Protein AF-A0A391P861-F1 (afdb_monomer_lite)

pLDDT: mean 85.52, std 15.5, range [43.5, 98.44]

InterPro domains:
  IPR004513 Cell division protein FtsX [PTHR47755] (157-254)
  IPR040690 FtsX, extracellular domain [PF18075] (159-255)

Secondary structure (DSSP, 8-state):
-HHHHHHHHHHHHHHHHHHHHHHTSS--TTT-EEEE-TTT-EEEEE-TTSEEEEEEEEEETTEEEEEEEEEEEEETTEEEEEEEEE-TTBSS--SSGGGS-GGGPEEEEEEEEEEESSSSEEEEEETT-TTS---EEEEEEES--------SPPPPPEEEEEEEE-TT--HHHHHHHHHHHHTSTTEEEEEEE-HHHHHHHHHHHH--S--TTGGGGSSS-TTTT--EEEEEEEGGGHHHHHHHHHTSTTEEEEE-

Radius of gyration: 26.07 Å; chains: 1; bounding box: 95×42×63 Å

Structure (mmCIF, N/C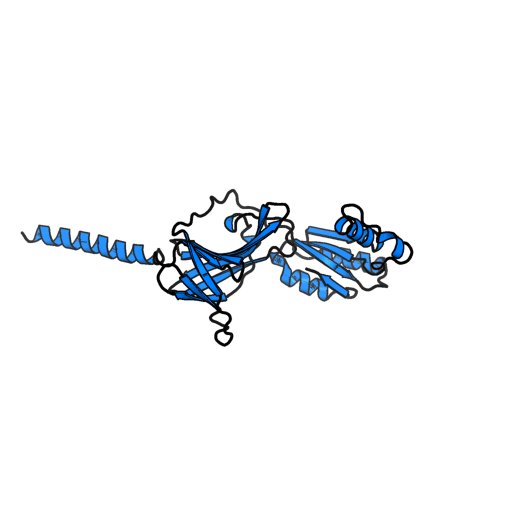A/C/O backbone):
data_AF-A0A391P861-F1
#
_entry.id   AF-A0A391P861-F1
#
loop_
_atom_site.group_PDB
_atom_site.id
_atom_site.type_symbol
_atom_site.label_atom_id
_atom_site.label_alt_id
_atom_site.label_comp_id
_atom_site.label_asym_id
_atom_site.label_entity_id
_atom_site.label_seq_id
_atom_site.pdbx_PDB_ins_code
_atom_site.Cartn_x
_atom_site.Cartn_y
_atom_site.Cartn_z
_atom_site.occupancy
_atom_site.B_iso_or_equiv
_atom_site.auth_seq_id
_atom_site.auth_comp_id
_atom_site.auth_asym_id
_atom_site.auth_atom_id
_atom_site.pdbx_PDB_model_num
ATOM 1 N N . MET A 1 1 ? -62.067 -4.470 32.481 1.00 53.97 1 MET A N 1
ATOM 2 C CA . MET A 1 1 ? -60.627 -4.583 32.833 1.00 53.97 1 MET A CA 1
ATOM 3 C C . MET A 1 1 ? -59.752 -5.300 31.790 1.00 53.97 1 MET A C 1
ATOM 5 O O . MET A 1 1 ? -58.598 -4.920 31.667 1.00 53.97 1 MET A O 1
ATOM 9 N N . LYS A 1 2 ? -60.257 -6.252 30.983 1.00 51.38 2 LYS A N 1
ATOM 10 C CA . LYS A 1 2 ? -59.435 -7.036 30.025 1.00 51.38 2 LYS A CA 1
ATOM 11 C C . LYS A 1 2 ? -58.835 -6.265 28.825 1.00 51.38 2 LYS A C 1
ATOM 13 O O . LYS A 1 2 ? -57.741 -6.597 28.391 1.00 51.38 2 LYS A O 1
ATOM 18 N N . LYS A 1 3 ? -59.485 -5.206 28.314 1.00 44.28 3 LYS A N 1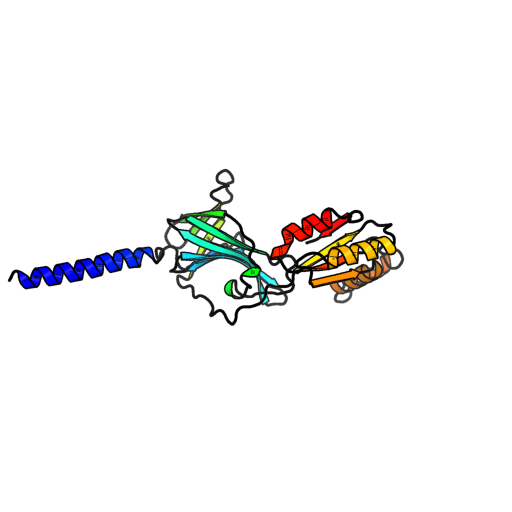
ATOM 19 C CA . LYS A 1 3 ? -58.990 -4.449 27.136 1.00 44.28 3 LYS A CA 1
ATOM 20 C C . LYS A 1 3 ? -57.725 -3.611 27.394 1.00 44.28 3 LYS A C 1
ATOM 22 O O . LYS A 1 3 ? -56.938 -3.428 26.477 1.00 44.28 3 LYS A O 1
ATOM 27 N N . ARG A 1 4 ? -57.495 -3.136 28.628 1.00 45.03 4 ARG A N 1
ATOM 28 C CA . ARG A 1 4 ? -56.296 -2.341 28.973 1.00 45.03 4 ARG A CA 1
ATOM 29 C C . ARG A 1 4 ? -55.008 -3.178 29.000 1.00 45.03 4 ARG A C 1
ATOM 31 O O . ARG A 1 4 ? -53.955 -2.661 28.659 1.00 45.03 4 ARG A O 1
ATOM 38 N N . TRP A 1 5 ? -55.099 -4.465 29.339 1.00 43.50 5 TRP A N 1
ATOM 39 C CA . TRP A 1 5 ? -53.938 -5.362 29.412 1.00 43.50 5 TRP A CA 1
ATOM 40 C C . TRP A 1 5 ? -53.397 -5.757 28.030 1.00 43.50 5 TRP A C 1
ATOM 42 O O . TRP A 1 5 ? -52.188 -5.842 27.849 1.00 43.50 5 TRP A O 1
ATOM 52 N N . ILE A 1 6 ? -54.277 -5.917 27.036 1.00 53.91 6 ILE A N 1
ATOM 53 C CA . ILE A 1 6 ? -53.896 -6.283 25.659 1.00 53.91 6 ILE A CA 1
ATOM 54 C C . ILE A 1 6 ? -53.109 -5.151 24.977 1.00 53.91 6 ILE A C 1
ATOM 56 O O . ILE A 1 6 ? -52.135 -5.413 24.277 1.00 53.91 6 ILE A O 1
ATOM 60 N N . VAL A 1 7 ? -53.477 -3.890 25.231 1.00 52.28 7 VAL A N 1
ATOM 61 C CA . VAL A 1 7 ? -52.770 -2.721 24.676 1.00 52.28 7 VAL A CA 1
ATOM 62 C C . VAL A 1 7 ? -51.370 -2.570 25.288 1.00 52.28 7 VAL A C 1
ATOM 64 O O . VAL A 1 7 ? -50.417 -2.295 24.567 1.00 52.28 7 VAL A O 1
ATOM 67 N N . ILE A 1 8 ? -51.218 -2.815 26.595 1.00 52.62 8 ILE A N 1
ATOM 68 C CA . ILE A 1 8 ? -49.915 -2.737 27.280 1.00 52.62 8 ILE A CA 1
ATOM 69 C C . ILE A 1 8 ? -48.974 -3.865 26.821 1.00 52.62 8 ILE A C 1
ATOM 71 O O . ILE A 1 8 ? -47.800 -3.602 26.563 1.00 52.62 8 ILE A O 1
ATOM 75 N N . LEU A 1 9 ? -49.479 -5.095 26.643 1.00 49.22 9 LEU A N 1
ATOM 76 C CA . LEU A 1 9 ? -48.683 -6.207 26.102 1.00 49.22 9 LEU A CA 1
ATOM 77 C C . LEU A 1 9 ? -48.229 -5.955 24.655 1.00 49.22 9 LEU A C 1
ATOM 79 O O . LEU A 1 9 ? -47.088 -6.256 24.316 1.00 49.22 9 LEU A O 1
ATOM 83 N N . GLY A 1 10 ? -49.099 -5.386 23.814 1.00 45.62 10 GLY A N 1
ATOM 84 C CA . GLY A 1 10 ? -48.763 -5.048 22.428 1.00 45.62 10 GLY A CA 1
ATOM 85 C C . GLY A 1 10 ? -47.664 -3.987 22.323 1.00 45.62 10 GLY A C 1
ATOM 86 O O . GLY A 1 10 ? -46.735 -4.147 21.538 1.00 45.62 10 GLY A O 1
ATOM 87 N N . ILE A 1 11 ? -47.711 -2.946 23.162 1.00 55.88 11 ILE A N 1
ATOM 88 C CA . ILE A 1 11 ? -46.667 -1.909 23.210 1.00 55.88 11 ILE A CA 1
ATOM 89 C C . ILE A 1 11 ? -45.347 -2.491 23.732 1.00 55.88 11 ILE A C 1
ATOM 91 O O . ILE A 1 11 ? -44.305 -2.226 23.141 1.00 55.88 11 ILE A O 1
ATOM 95 N N . MET A 1 12 ? -45.367 -3.336 24.771 1.00 48.62 12 MET A N 1
ATOM 96 C CA . MET A 1 12 ? -44.151 -4.022 25.229 1.00 48.62 12 MET A CA 1
ATOM 97 C C . MET A 1 12 ? -43.548 -4.924 24.151 1.00 48.62 12 MET A C 1
ATOM 99 O O . MET A 1 12 ? -42.340 -4.898 23.974 1.00 48.62 12 MET A O 1
ATOM 103 N N . LEU A 1 13 ? -44.347 -5.691 23.405 1.00 52.09 13 LEU A N 1
ATOM 104 C CA . LEU A 1 13 ? -43.837 -6.561 22.337 1.00 52.09 13 LEU A CA 1
ATOM 105 C C . LEU A 1 13 ? -43.261 -5.775 21.153 1.00 52.09 13 LEU A C 1
ATOM 107 O O . LEU A 1 13 ? -42.275 -6.215 20.573 1.00 52.09 13 LEU A O 1
ATOM 111 N N . VAL A 1 14 ? -43.811 -4.604 20.819 1.00 54.75 14 VAL A N 1
ATOM 112 C CA . VAL A 1 14 ? -43.240 -3.713 19.791 1.00 54.75 14 VAL A CA 1
ATOM 113 C C . VAL A 1 14 ? -41.976 -3.018 20.298 1.00 54.75 14 VAL A C 1
ATOM 115 O O . VAL A 1 14 ? -41.019 -2.886 19.544 1.00 54.75 14 VAL A O 1
ATOM 118 N N . VAL A 1 15 ? -41.921 -2.623 21.572 1.00 54.72 15 VAL A N 1
ATOM 119 C CA . VAL A 1 15 ? -40.714 -2.042 22.181 1.00 54.72 15 VAL A CA 1
ATOM 120 C C . VAL A 1 15 ? -39.616 -3.093 22.325 1.00 54.72 15 VAL A C 1
ATOM 122 O O . VAL A 1 15 ? -38.475 -2.801 22.004 1.00 54.72 15 VAL A O 1
ATOM 125 N N . VAL A 1 16 ? -39.939 -4.320 22.735 1.00 55.81 16 VAL A N 1
ATOM 126 C CA . VAL A 1 16 ? -38.982 -5.431 22.872 1.00 55.81 16 VAL A CA 1
ATOM 127 C C . VAL A 1 16 ? -38.575 -5.973 21.504 1.00 55.81 16 VAL A C 1
ATOM 129 O O . VAL A 1 16 ? -37.392 -6.166 21.269 1.00 55.81 16 VAL A O 1
ATOM 132 N N . GLY A 1 17 ? -39.513 -6.169 20.577 1.00 45.47 17 GLY A N 1
ATOM 133 C CA . GLY A 1 17 ? -39.228 -6.571 19.197 1.00 45.47 17 GLY A CA 1
ATOM 134 C C . GLY A 1 17 ? -38.417 -5.511 18.455 1.00 45.47 17 GLY A C 1
ATOM 135 O O . GLY A 1 17 ? -37.401 -5.834 17.850 1.00 45.47 17 GLY A O 1
ATOM 136 N N . GLY A 1 18 ? -38.796 -4.239 18.603 1.00 50.34 18 GLY A N 1
ATOM 137 C CA . GLY A 1 18 ? -38.044 -3.081 18.129 1.00 50.34 18 GLY A CA 1
ATOM 138 C C . GLY A 1 18 ? -36.649 -3.016 18.745 1.00 50.34 18 GLY A C 1
ATOM 139 O O . GLY A 1 18 ? -35.678 -2.895 18.010 1.00 50.34 18 GLY A O 1
ATOM 140 N N . TYR A 1 19 ? -36.522 -3.195 20.062 1.00 52.12 19 TYR A N 1
ATOM 141 C CA . TYR A 1 19 ? -35.244 -3.238 20.780 1.00 52.12 19 TYR A CA 1
ATOM 142 C C . TYR A 1 19 ? -34.360 -4.410 20.338 1.00 52.12 19 TYR A C 1
ATOM 144 O O . TYR A 1 19 ? -33.171 -4.208 20.132 1.00 52.12 19 TYR A O 1
ATOM 152 N N . LEU A 1 20 ? -34.926 -5.599 20.108 1.00 44.34 20 LEU A N 1
ATOM 153 C CA . LEU A 1 20 ? -34.212 -6.783 19.611 1.00 44.34 20 LEU A CA 1
ATOM 154 C C . LEU A 1 20 ? -33.764 -6.629 18.150 1.00 44.34 20 LEU A C 1
ATOM 156 O O . LEU A 1 20 ? -32.685 -7.090 17.778 1.00 44.34 20 LEU A O 1
ATOM 160 N N . THR A 1 21 ? -34.561 -5.966 17.306 1.00 45.09 21 THR A N 1
ATOM 161 C CA . THR A 1 21 ? -34.138 -5.606 15.942 1.00 45.09 21 THR A CA 1
ATOM 162 C C . THR A 1 21 ? -33.107 -4.478 15.943 1.00 45.09 21 THR A C 1
ATOM 164 O O . THR A 1 21 ? -32.161 -4.508 15.163 1.00 45.09 21 THR A O 1
ATOM 167 N N . TYR A 1 22 ? -33.235 -3.521 16.863 1.00 47.41 22 TYR A N 1
ATOM 168 C CA . TYR A 1 22 ? -32.325 -2.389 17.019 1.00 47.41 22 TYR A CA 1
ATOM 169 C C . TYR A 1 22 ? -30.972 -2.828 17.593 1.00 47.41 22 TYR A C 1
ATOM 171 O O . TYR A 1 22 ? -29.933 -2.360 17.142 1.00 47.41 22 TYR A O 1
ATOM 179 N N . SER A 1 23 ? -30.952 -3.792 18.519 1.00 52.06 23 SER A N 1
ATOM 180 C CA . SER A 1 23 ? -29.722 -4.370 19.072 1.00 52.06 23 SER A CA 1
ATOM 181 C C . SER A 1 23 ? -28.952 -5.226 18.067 1.00 52.06 23 SER A C 1
ATOM 183 O O . SER A 1 23 ? -27.760 -5.424 18.249 1.00 52.06 23 SER A O 1
ATOM 185 N N . LYS A 1 24 ? -29.601 -5.731 17.007 1.00 54.81 24 LYS A N 1
ATOM 186 C CA . LYS A 1 24 ? -28.919 -6.442 15.909 1.00 54.81 24 LYS A CA 1
ATOM 187 C C . LYS A 1 24 ? -28.195 -5.511 14.932 1.00 54.81 24 LYS A C 1
ATOM 189 O O . LYS A 1 24 ? -27.346 -5.980 14.185 1.00 54.81 24 LYS A O 1
ATOM 194 N N . LEU A 1 25 ? -28.528 -4.220 14.917 1.00 58.97 25 LEU A N 1
ATOM 195 C CA . LEU A 1 25 ? -27.928 -3.233 14.010 1.00 58.97 25 LEU A CA 1
ATOM 196 C C . LEU A 1 25 ? -26.639 -2.612 14.559 1.00 58.97 25 LEU A C 1
ATOM 198 O O . LEU A 1 25 ? -25.891 -1.996 13.802 1.00 58.97 25 LEU A O 1
ATOM 202 N N . PHE A 1 26 ? -26.382 -2.756 15.860 1.00 75.81 26 PHE A N 1
ATOM 203 C CA . PHE A 1 26 ? -25.243 -2.140 16.524 1.00 75.81 26 PHE A CA 1
ATOM 204 C C . PHE A 1 26 ? -24.430 -3.171 17.294 1.00 75.81 26 PHE A C 1
ATOM 206 O O . PHE A 1 26 ? -24.974 -4.038 17.976 1.00 75.81 26 PHE A O 1
ATOM 213 N N . VAL A 1 27 ? -23.110 -3.046 17.221 1.00 84.81 27 VAL A N 1
ATOM 214 C CA . VAL A 1 27 ? -22.206 -3.907 17.984 1.00 84.81 27 VAL A CA 1
ATOM 215 C C . VAL A 1 27 ? -22.216 -3.524 19.464 1.00 84.81 27 VAL A C 1
ATOM 217 O O . VAL A 1 27 ? -22.514 -2.385 19.836 1.00 84.81 27 VAL A O 1
ATOM 220 N N . SER A 1 28 ? -21.882 -4.484 20.332 1.00 88.38 28 SER A N 1
ATOM 221 C CA . SER A 1 28 ? -21.803 -4.239 21.776 1.00 88.38 28 SER A CA 1
ATOM 222 C C . SER A 1 28 ? -20.863 -3.068 22.083 1.00 88.38 28 SER A C 1
ATOM 224 O O . SER A 1 28 ? -19.754 -2.983 21.551 1.00 88.38 28 SER A O 1
ATOM 226 N N . SER A 1 29 ? -21.280 -2.185 22.994 1.00 87.50 29 SER A N 1
ATOM 227 C CA . SER A 1 29 ? -20.513 -0.998 23.392 1.00 87.50 29 SER A CA 1
ATOM 228 C C . SER A 1 29 ? -19.125 -1.318 23.946 1.00 87.50 29 SER A C 1
ATOM 230 O O . SER A 1 29 ? -18.265 -0.444 23.924 1.00 87.50 29 SER A O 1
ATOM 232 N N . LYS A 1 30 ? -18.880 -2.556 24.402 1.00 90.19 30 LYS A N 1
ATOM 233 C CA . LYS A 1 30 ? -17.552 -2.985 24.861 1.00 90.19 30 LYS A CA 1
ATOM 234 C C . LYS A 1 30 ? -16.489 -2.861 23.765 1.00 90.19 30 LYS A C 1
ATOM 236 O O . LYS A 1 30 ? -15.353 -2.531 24.087 1.00 90.19 30 LYS A O 1
ATOM 241 N N . TYR A 1 31 ? -16.875 -3.081 22.503 1.00 92.81 31 TYR A N 1
ATOM 242 C CA . TYR A 1 31 ? -15.995 -3.001 21.336 1.00 92.81 31 TYR A CA 1
ATOM 243 C C . TYR A 1 31 ? -15.816 -1.566 20.840 1.00 92.81 31 TYR A C 1
ATOM 245 O O . TYR A 1 31 ? -14.736 -1.198 20.396 1.00 92.81 31 TYR A O 1
ATOM 253 N N . VAL A 1 32 ? -16.880 -0.763 20.906 1.00 94.19 32 VAL A N 1
ATOM 254 C CA . VAL A 1 32 ? -16.921 0.575 20.309 1.00 94.19 32 VAL A CA 1
ATOM 255 C C . VAL A 1 32 ? -15.880 1.487 20.951 1.00 94.19 32 VAL A C 1
ATOM 257 O O . VAL A 1 32 ? -15.838 1.627 22.174 1.00 94.19 32 VAL A O 1
ATOM 260 N N . GLY A 1 33 ? -15.079 2.145 20.118 1.00 95.44 33 GLY A N 1
ATOM 261 C CA . GLY A 1 33 ? -14.030 3.038 20.585 1.00 95.44 33 GLY A CA 1
ATOM 262 C C . GLY A 1 33 ? -12.801 3.054 19.691 1.00 95.44 33 GLY A C 1
ATOM 263 O O . GLY A 1 33 ? -12.798 2.474 18.606 1.00 95.44 33 GLY A O 1
ATOM 264 N N . ILE A 1 34 ? -11.775 3.735 20.191 1.00 97.06 34 ILE A N 1
ATOM 265 C CA . ILE A 1 34 ? -10.442 3.810 19.601 1.00 97.06 34 ILE A CA 1
ATOM 266 C C . ILE A 1 34 ? -9.504 2.996 20.486 1.00 97.06 34 ILE A C 1
ATOM 268 O O . ILE A 1 34 ? -9.456 3.197 21.705 1.00 97.06 34 ILE A O 1
ATOM 272 N N . TRP A 1 35 ? -8.768 2.088 19.866 1.00 97.44 35 TRP A N 1
ATOM 273 C CA . TRP A 1 35 ? -7.846 1.162 20.505 1.00 97.44 35 TRP A CA 1
ATOM 274 C C . TRP A 1 35 ? -6.464 1.356 19.904 1.00 97.44 35 TRP A C 1
ATOM 276 O O . TRP A 1 35 ? -6.326 1.328 18.686 1.00 97.44 35 TRP A O 1
ATOM 286 N N . ASN A 1 36 ? -5.439 1.535 20.729 1.00 97.38 36 ASN A N 1
ATOM 287 C CA . ASN A 1 36 ? -4.077 1.782 20.260 1.00 97.38 36 ASN A CA 1
ATOM 288 C C . ASN A 1 36 ? -3.130 0.705 20.766 1.00 97.38 36 ASN A C 1
ATOM 290 O O . ASN A 1 36 ? -3.235 0.256 21.907 1.00 97.38 36 ASN A O 1
ATOM 294 N N . SER A 1 37 ? -2.202 0.309 19.907 1.00 96.44 37 SER A N 1
ATOM 295 C CA . SER A 1 37 ? -1.138 -0.631 20.227 1.00 96.44 37 SER A CA 1
ATOM 296 C C . SER A 1 37 ? 0.197 0.097 20.231 1.00 96.44 37 SER A C 1
ATOM 298 O O . SER A 1 37 ? 0.669 0.536 19.185 1.00 96.44 37 SER A O 1
ATOM 300 N N . GLU A 1 38 ? 0.833 0.183 21.399 1.00 91.75 38 GLU A N 1
ATOM 301 C CA . GLU A 1 38 ? 2.180 0.754 21.511 1.00 91.75 38 GLU A CA 1
ATOM 302 C C . GLU A 1 38 ? 3.223 -0.104 20.785 1.00 91.75 38 GLU A C 1
ATOM 304 O O . GLU A 1 38 ? 4.127 0.429 20.151 1.00 91.75 38 GLU A O 1
ATOM 309 N N . SER A 1 39 ? 3.080 -1.434 20.821 1.00 90.00 39 SER A N 1
ATOM 310 C CA . SER A 1 39 ? 4.067 -2.354 20.245 1.00 90.00 39 SER A CA 1
ATOM 311 C C . SER A 1 39 ? 4.083 -2.365 18.718 1.00 90.00 39 SER A C 1
ATOM 313 O O . SER A 1 39 ? 5.125 -2.625 18.123 1.00 90.00 39 SER A O 1
ATOM 315 N N . SER A 1 40 ? 2.940 -2.106 18.079 1.00 90.69 40 SER A N 1
ATOM 316 C CA . SER A 1 40 ? 2.823 -2.105 16.615 1.00 90.69 40 SER A CA 1
ATOM 317 C C . SER A 1 40 ? 2.646 -0.713 16.009 1.00 90.69 40 SER A C 1
ATOM 319 O O . SER A 1 40 ? 2.743 -0.568 14.792 1.00 90.69 40 SER A O 1
ATOM 321 N N . GLY A 1 41 ? 2.351 0.305 16.826 1.00 93.06 41 GLY A N 1
ATOM 322 C CA . GLY A 1 41 ? 1.974 1.642 16.358 1.00 93.06 41 GLY A CA 1
ATOM 323 C C . GLY A 1 41 ? 0.636 1.678 15.609 1.00 93.06 41 GLY A C 1
ATOM 324 O O . GLY A 1 41 ? 0.356 2.644 14.901 1.00 93.06 41 GLY A O 1
ATOM 325 N N . LYS A 1 42 ? -0.174 0.617 15.709 1.00 95.44 42 LYS A N 1
ATOM 326 C CA . LYS A 1 42 ? -1.452 0.500 15.004 1.00 95.44 42 LYS A CA 1
ATOM 327 C C . LYS A 1 42 ? -2.620 0.966 15.864 1.00 95.44 42 LYS A C 1
ATOM 329 O O . LYS A 1 42 ? -2.612 0.828 17.090 1.00 95.44 42 LYS A O 1
ATOM 334 N N . THR A 1 43 ? -3.661 1.426 15.187 1.00 97.12 43 THR A N 1
ATOM 335 C CA . THR A 1 43 ? -4.913 1.889 15.780 1.00 97.12 43 THR A CA 1
ATOM 336 C C . THR A 1 43 ? -6.082 1.115 15.194 1.00 97.12 43 THR A C 1
ATOM 338 O O . THR A 1 43 ? -6.107 0.824 13.998 1.00 97.12 43 THR A O 1
ATOM 341 N N . ILE A 1 44 ? -7.057 0.789 16.039 1.00 96.94 44 ILE A N 1
ATOM 342 C CA . ILE A 1 44 ? -8.337 0.219 15.631 1.00 96.94 44 ILE A CA 1
ATOM 343 C C . ILE A 1 44 ? -9.449 1.156 16.053 1.00 96.94 44 ILE A C 1
ATOM 345 O O . ILE A 1 44 ? -9.574 1.513 17.225 1.00 96.94 44 ILE A O 1
ATOM 349 N N . GLU A 1 45 ? -10.299 1.489 15.099 1.00 97.31 45 GLU A N 1
ATOM 350 C CA . GLU A 1 45 ? -11.526 2.225 15.328 1.00 97.31 45 GLU A CA 1
ATOM 351 C C . GLU A 1 45 ? -12.713 1.310 15.078 1.00 97.31 45 GLU A C 1
ATOM 353 O O . GLU A 1 45 ? -12.894 0.796 13.977 1.00 97.31 45 GLU A O 1
ATOM 358 N N . ILE A 1 46 ? -13.531 1.101 16.108 1.00 95.94 46 ILE A N 1
ATOM 359 C CA . ILE A 1 46 ? -14.748 0.294 16.007 1.00 95.94 46 ILE A CA 1
ATOM 360 C C . ILE A 1 46 ? -15.947 1.208 16.184 1.00 95.94 46 ILE A C 1
ATOM 362 O O . ILE A 1 46 ? -16.190 1.759 17.264 1.00 95.94 46 ILE A O 1
ATOM 366 N N . PHE A 1 47 ? -16.727 1.340 15.120 1.00 94.25 47 PHE A N 1
ATOM 367 C CA . PHE A 1 47 ? -17.921 2.168 15.077 1.00 94.25 47 PHE A CA 1
ATOM 368 C C . PHE A 1 47 ? -19.142 1.397 15.572 1.00 94.25 47 PHE A C 1
ATOM 370 O O . PHE A 1 47 ? -19.202 0.168 15.550 1.00 94.25 47 PHE A O 1
ATOM 377 N N . ARG A 1 48 ? -20.168 2.136 16.010 1.00 91.94 48 ARG A N 1
ATOM 378 C CA . ARG A 1 48 ? -21.407 1.530 16.522 1.00 91.94 48 ARG A CA 1
ATOM 379 C C . ARG A 1 48 ? -22.087 0.632 15.492 1.00 91.94 48 ARG A C 1
ATOM 381 O O . ARG A 1 48 ? -22.620 -0.401 15.873 1.00 91.94 48 ARG A O 1
ATOM 388 N N . ASP A 1 49 ? -22.057 1.013 14.218 1.00 91.44 49 ASP A N 1
ATOM 389 C CA . ASP A 1 49 ? -22.628 0.255 13.092 1.00 91.44 49 ASP A CA 1
ATOM 390 C C . ASP A 1 49 ? -21.766 -0.951 12.659 1.00 91.44 49 ASP A C 1
ATOM 392 O O . ASP A 1 49 ? -21.944 -1.511 11.571 1.00 91.44 49 ASP A O 1
ATOM 396 N N . GLY A 1 50 ? -20.776 -1.307 13.480 1.00 92.88 50 GLY A N 1
ATOM 397 C CA . GLY A 1 50 ? -19.868 -2.417 13.257 1.00 92.88 50 GLY A CA 1
ATOM 398 C C . GLY A 1 50 ? -18.812 -2.166 12.190 1.00 92.88 50 GLY A C 1
ATOM 399 O O . GLY A 1 50 ? -18.053 -3.090 11.930 1.00 92.88 50 GLY A O 1
ATOM 400 N N . THR A 1 51 ? -18.731 -0.983 11.559 1.00 94.75 51 THR A N 1
ATOM 401 C CA . THR A 1 51 ? -17.546 -0.637 10.750 1.00 94.75 51 THR A CA 1
ATOM 402 C C . THR A 1 51 ? -16.302 -0.725 11.622 1.00 94.75 51 THR A C 1
ATOM 404 O O . THR A 1 51 ? -16.335 -0.349 12.797 1.00 94.75 51 THR A O 1
ATOM 407 N N . VAL A 1 52 ? -15.225 -1.241 11.043 1.00 96.81 52 VAL A N 1
ATOM 408 C CA . VAL A 1 52 ? -13.914 -1.297 11.675 1.00 96.81 52 VAL A CA 1
ATOM 409 C C . VAL A 1 52 ? -12.899 -0.693 10.723 1.00 96.81 52 VAL A C 1
ATOM 411 O O . VAL A 1 52 ? -12.863 -1.083 9.557 1.00 96.81 52 VAL A O 1
ATOM 414 N N . PHE A 1 53 ? -12.076 0.217 11.235 1.00 97.19 53 PHE A N 1
ATOM 415 C CA . PHE A 1 53 ? -10.814 0.581 10.602 1.00 97.19 53 PHE A CA 1
ATOM 416 C C . PHE A 1 53 ? -9.666 0.034 11.431 1.00 97.19 53 PHE A C 1
ATOM 418 O O . PHE A 1 53 ? -9.678 0.146 12.656 1.00 97.19 53 PHE A O 1
ATOM 425 N N . TYR A 1 54 ? -8.673 -0.544 10.769 1.00 96.94 54 TYR A N 1
ATOM 426 C CA . TYR A 1 54 ? -7.416 -0.953 11.382 1.00 96.94 54 TYR A CA 1
ATOM 427 C C . TYR A 1 54 ? -6.271 -0.381 10.571 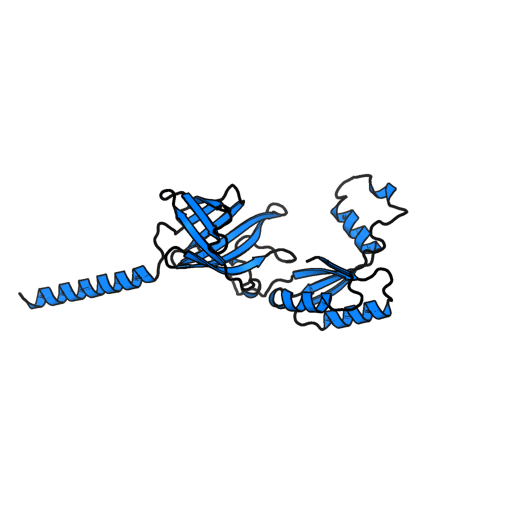1.00 96.94 54 TYR A C 1
ATOM 429 O O . TYR A 1 54 ? -6.083 -0.750 9.418 1.00 96.94 54 TYR A O 1
ATOM 437 N N . TYR A 1 55 ? -5.531 0.556 11.144 1.00 97.25 55 TYR A N 1
ATOM 438 C CA . TYR A 1 55 ? -4.575 1.338 10.376 1.00 97.25 55 TYR A CA 1
ATOM 439 C C . TYR A 1 55 ? -3.303 1.626 11.158 1.00 97.25 55 TYR A C 1
ATOM 441 O O . TYR A 1 55 ? -3.223 1.450 12.375 1.00 97.25 55 TYR A O 1
ATOM 449 N N . GLN A 1 56 ? -2.291 2.083 10.434 1.00 96.56 56 GLN A N 1
ATOM 450 C CA . GLN A 1 56 ? -1.041 2.574 10.988 1.00 96.56 56 GLN A CA 1
ATOM 451 C C . GLN A 1 56 ? -0.757 3.954 10.421 1.00 96.56 56 GLN A C 1
ATOM 453 O O . GLN A 1 56 ? -0.821 4.146 9.205 1.00 96.56 56 GLN A O 1
ATOM 458 N N . LYS A 1 57 ? -0.414 4.893 11.300 1.00 94.69 57 LYS A N 1
ATOM 459 C CA . LYS A 1 57 ? 0.067 6.215 10.905 1.00 94.69 57 LYS A CA 1
ATOM 460 C C . LYS A 1 57 ? 1.565 6.342 11.145 1.00 94.69 57 LYS A C 1
ATOM 462 O O . LYS A 1 57 ? 2.139 5.617 11.956 1.00 94.69 57 LYS A O 1
ATOM 467 N N . GLY A 1 58 ? 2.182 7.311 10.489 1.00 88.88 58 GLY A N 1
ATOM 468 C CA . GLY A 1 58 ? 3.446 7.874 10.945 1.00 88.88 58 GLY A CA 1
ATOM 469 C C . GLY A 1 58 ? 3.647 9.286 10.428 1.00 88.88 58 GLY A C 1
ATOM 470 O O . GLY A 1 58 ? 2.701 9.921 9.973 1.00 88.88 58 GLY A O 1
ATOM 471 N N . LYS A 1 59 ? 4.861 9.812 10.581 1.00 87.38 59 LYS A N 1
ATOM 472 C CA . LYS A 1 59 ? 5.147 11.229 10.344 1.00 87.38 59 LYS A CA 1
ATOM 473 C C . LYS A 1 59 ? 5.830 11.437 8.997 1.00 87.38 59 LYS A C 1
ATOM 475 O O . LYS A 1 59 ? 6.850 10.813 8.726 1.00 87.38 59 LYS A O 1
ATOM 480 N N . SER A 1 60 ? 5.307 12.368 8.206 1.00 81.56 60 SER A N 1
ATOM 481 C CA . SER A 1 60 ? 5.936 12.894 6.990 1.00 81.56 60 SER A CA 1
ATOM 482 C C . SER A 1 60 ? 5.851 14.419 7.006 1.00 81.56 60 SER A C 1
ATOM 484 O O . SER A 1 60 ? 4.752 14.961 7.103 1.00 81.56 60 SER A O 1
ATOM 486 N N . SER A 1 61 ? 6.999 15.110 6.967 1.00 75.31 61 SER A N 1
ATOM 487 C CA . SER A 1 61 ? 7.090 16.585 6.976 1.00 75.31 61 SER A CA 1
ATOM 488 C C . SER A 1 61 ? 6.142 17.256 7.992 1.00 75.31 61 SER A C 1
ATOM 490 O O . SER A 1 61 ? 5.355 18.132 7.638 1.00 75.31 61 SER A O 1
ATOM 492 N N . ASP A 1 62 ? 6.182 16.780 9.243 1.00 77.62 62 ASP A N 1
ATOM 493 C CA . ASP A 1 62 ? 5.366 17.216 10.394 1.00 77.62 62 ASP A CA 1
ATOM 494 C C . ASP A 1 62 ? 3.855 16.929 10.347 1.00 77.62 62 ASP A C 1
ATOM 496 O O . ASP A 1 62 ? 3.123 17.306 11.266 1.00 77.62 62 ASP A O 1
ATOM 500 N N . LYS A 1 63 ? 3.371 16.197 9.342 1.00 83.94 63 LYS A N 1
ATOM 501 C CA . LYS A 1 63 ? 1.988 15.707 9.278 1.00 83.94 63 LYS A CA 1
ATOM 502 C C . LYS A 1 63 ? 1.928 14.224 9.620 1.00 83.94 63 LYS A C 1
ATOM 504 O O . LYS A 1 63 ? 2.779 13.443 9.193 1.00 83.94 63 LYS A O 1
ATOM 509 N N . GLU A 1 64 ? 0.910 13.832 10.380 1.00 89.69 64 GLU A N 1
ATOM 510 C CA . GLU A 1 64 ? 0.571 12.418 10.519 1.00 89.69 64 GLU A CA 1
ATOM 511 C C . GLU A 1 64 ? -0.147 11.940 9.262 1.00 89.69 64 GLU A C 1
ATOM 513 O O . GLU A 1 64 ? -1.172 12.502 8.879 1.00 89.69 64 GLU A O 1
ATOM 518 N N . ILE A 1 65 ? 0.388 10.891 8.647 1.00 94.00 65 ILE A N 1
ATOM 519 C CA . ILE A 1 65 ? -0.164 10.276 7.446 1.00 94.00 65 ILE A CA 1
ATOM 520 C C . ILE A 1 65 ? -0.491 8.810 7.700 1.00 94.00 65 ILE A C 1
ATOM 522 O O . ILE A 1 65 ? 0.202 8.131 8.458 1.00 94.00 65 ILE A O 1
ATOM 526 N N . VAL A 1 66 ? -1.553 8.320 7.069 1.00 96.12 66 VAL A N 1
ATOM 527 C CA . VAL A 1 66 ? -1.939 6.907 7.073 1.00 96.12 66 VAL A CA 1
ATOM 528 C C . VAL A 1 66 ? -1.046 6.146 6.093 1.00 96.12 66 VAL A C 1
ATOM 530 O O . VAL A 1 66 ? -1.062 6.435 4.901 1.00 96.12 66 VAL A O 1
ATOM 533 N N . TYR A 1 67 ? -0.285 5.166 6.587 1.00 95.25 67 TYR A N 1
ATOM 534 C CA . TYR A 1 67 ? 0.555 4.296 5.752 1.00 95.25 67 TYR A CA 1
ATOM 535 C C . TYR A 1 67 ? -0.184 3.049 5.281 1.00 95.25 67 TYR A C 1
ATOM 537 O O . TYR A 1 67 ? -0.083 2.634 4.135 1.00 95.25 67 TYR A O 1
ATOM 545 N N . THR A 1 68 ? -0.928 2.427 6.190 1.00 97.19 68 THR A N 1
ATOM 546 C CA . THR A 1 68 ? -1.742 1.249 5.885 1.00 97.19 68 THR A CA 1
ATOM 547 C C . THR A 1 68 ? -3.086 1.418 6.548 1.00 97.19 68 THR A C 1
ATOM 549 O O . THR A 1 68 ? -3.150 1.933 7.667 1.00 97.19 68 THR A O 1
ATOM 552 N N . ALA A 1 69 ? -4.147 0.985 5.881 1.00 97.69 69 ALA A N 1
ATOM 553 C CA . ALA A 1 69 ? -5.479 0.936 6.458 1.00 97.69 69 ALA A CA 1
ATOM 554 C C . ALA A 1 69 ? -6.237 -0.275 5.934 1.00 97.69 69 ALA A C 1
ATOM 556 O O . ALA A 1 69 ? -6.176 -0.598 4.755 1.00 97.69 69 ALA A O 1
ATOM 557 N N . GLU A 1 70 ? -6.974 -0.929 6.814 1.00 97.56 70 GLU A N 1
ATOM 558 C CA . GLU A 1 70 ? -7.892 -2.006 6.487 1.00 97.56 70 GLU A CA 1
ATOM 559 C C . GLU A 1 70 ? -9.298 -1.578 6.892 1.00 97.56 70 GLU A C 1
ATOM 561 O O . GLU A 1 70 ? -9.503 -1.084 8.007 1.00 97.56 70 GLU A O 1
ATOM 566 N N . GLU A 1 71 ? -10.257 -1.770 5.991 1.00 96.69 71 GLU A N 1
ATOM 567 C CA . GLU A 1 71 ? -11.677 -1.572 6.258 1.00 96.69 71 GLU A CA 1
ATOM 568 C C . GLU A 1 71 ? -12.383 -2.926 6.354 1.00 96.69 71 GLU A C 1
ATOM 570 O O . GLU A 1 71 ? -12.176 -3.858 5.565 1.00 96.69 71 GLU A O 1
ATOM 575 N N . GLY A 1 72 ? -13.248 -3.035 7.357 1.00 96.12 72 GLY A N 1
ATOM 576 C CA . GLY A 1 72 ? -13.982 -4.256 7.613 1.00 96.12 72 GLY A CA 1
ATOM 577 C C . GLY A 1 72 ? -15.217 -4.074 8.473 1.00 96.12 72 GLY A C 1
ATOM 578 O O . GLY A 1 72 ? -15.723 -2.971 8.716 1.00 96.12 72 GLY A O 1
ATOM 579 N N . LYS A 1 73 ? -15.724 -5.214 8.937 1.00 95.88 73 LYS A N 1
ATOM 580 C CA . LYS A 1 73 ? -16.881 -5.295 9.824 1.00 95.88 73 LYS A CA 1
ATOM 581 C C . LYS A 1 73 ? -16.597 -6.184 11.023 1.00 95.88 73 LYS A C 1
ATOM 583 O O . LYS A 1 73 ? -16.030 -7.262 10.887 1.00 95.88 73 LYS A O 1
ATOM 588 N N . LEU A 1 74 ? -17.066 -5.750 12.186 1.00 94.19 74 LEU A N 1
ATOM 589 C CA . LEU A 1 74 ? -17.175 -6.579 13.376 1.00 94.19 74 LEU A CA 1
ATOM 590 C C . LEU A 1 74 ? -18.508 -7.335 13.334 1.00 94.19 74 LEU A C 1
ATOM 592 O O . LEU A 1 74 ? -19.571 -6.714 13.342 1.00 94.19 74 LEU A O 1
ATOM 596 N N . SER A 1 75 ? -18.447 -8.664 13.328 1.00 86.31 75 SER A N 1
ATOM 597 C CA . SER A 1 75 ? -19.611 -9.553 13.392 1.00 86.31 75 SER A CA 1
ATOM 598 C C . SER A 1 75 ? -19.337 -10.684 14.371 1.00 86.31 75 SER A C 1
ATOM 600 O O . SER A 1 75 ? -18.294 -11.323 14.300 1.00 86.31 75 SER A O 1
ATOM 602 N N . ASP A 1 76 ? -20.259 -10.923 15.304 1.00 82.12 76 ASP A N 1
ATOM 603 C CA . ASP A 1 76 ? -20.195 -12.038 16.263 1.00 82.12 76 ASP A CA 1
ATOM 604 C C . ASP A 1 76 ? -18.871 -12.157 17.047 1.00 82.12 76 ASP A C 1
ATOM 606 O O . ASP A 1 76 ? -18.458 -13.238 17.448 1.00 82.12 76 ASP A O 1
ATOM 610 N N . GLY A 1 77 ? -18.205 -11.027 17.304 1.00 82.50 77 GLY A N 1
ATOM 611 C CA . GLY A 1 77 ? -16.930 -10.982 18.031 1.00 82.50 77 GLY A CA 1
ATOM 612 C C . GLY A 1 77 ? -15.682 -11.157 17.163 1.00 82.50 77 GLY A C 1
ATOM 613 O O . GLY A 1 77 ? -14.581 -10.989 17.683 1.00 82.50 77 GLY A O 1
ATOM 614 N N . HIS A 1 78 ? -15.855 -11.392 15.862 1.00 90.31 78 HIS A N 1
ATOM 615 C CA . HIS A 1 78 ? -14.790 -11.477 14.869 1.00 90.31 78 HIS A CA 1
ATOM 616 C C . HIS A 1 78 ? -14.749 -10.211 14.017 1.00 90.31 78 HIS A C 1
ATOM 618 O O . HIS A 1 78 ? -15.781 -9.712 13.558 1.00 90.31 78 HIS A O 1
ATOM 624 N N . ILE A 1 79 ? -13.554 -9.689 13.784 1.00 94.94 79 ILE A N 1
ATOM 625 C CA . ILE A 1 79 ? -13.333 -8.617 12.816 1.00 94.94 79 ILE A CA 1
ATOM 626 C C . ILE A 1 79 ? -13.016 -9.271 11.476 1.00 94.94 79 ILE A C 1
ATOM 628 O O . ILE A 1 79 ? -12.098 -10.078 11.384 1.00 94.94 79 ILE A O 1
ATOM 632 N N . ILE A 1 80 ? -13.763 -8.909 10.439 1.00 95.31 80 ILE A N 1
ATOM 633 C CA . ILE A 1 80 ? -13.560 -9.385 9.072 1.00 95.31 80 ILE A CA 1
ATOM 634 C C . ILE A 1 80 ? -13.149 -8.187 8.224 1.00 95.31 80 ILE A C 1
ATOM 636 O O . ILE A 1 80 ? -13.984 -7.326 7.929 1.00 95.31 80 ILE A O 1
ATOM 640 N N . MET A 1 81 ? -11.876 -8.144 7.842 1.00 96.62 81 MET A N 1
ATOM 641 C CA . MET A 1 81 ? -11.317 -7.137 6.944 1.00 96.62 81 MET A CA 1
ATOM 642 C C . MET A 1 81 ? -11.475 -7.586 5.501 1.00 96.62 81 MET A C 1
ATOM 644 O O . MET A 1 81 ? -11.197 -8.744 5.173 1.00 96.62 81 MET A O 1
ATOM 648 N N . LYS A 1 82 ? -11.950 -6.671 4.658 1.00 96.81 82 LYS A N 1
ATOM 649 C CA . LYS A 1 82 ? -12.292 -6.951 3.258 1.00 96.81 82 LYS A CA 1
ATOM 650 C C . LYS A 1 82 ? -11.488 -6.146 2.264 1.00 96.81 82 LYS A C 1
ATOM 652 O O . LYS A 1 82 ? -11.376 -6.558 1.120 1.00 96.81 82 LYS A O 1
ATOM 657 N N . ASP A 1 83 ? -10.939 -5.030 2.706 1.00 96.56 83 ASP A N 1
ATOM 658 C CA . ASP A 1 83 ? -10.380 -4.015 1.837 1.00 96.56 83 ASP A CA 1
ATOM 659 C C . ASP A 1 83 ? -9.136 -3.448 2.521 1.00 96.56 83 ASP A C 1
ATOM 661 O O . ASP A 1 83 ? -9.155 -3.195 3.729 1.00 96.56 83 ASP A O 1
ATOM 665 N N . ARG A 1 84 ? -8.039 -3.285 1.777 1.00 97.06 84 ARG A N 1
ATOM 666 C CA . ARG A 1 84 ? -6.779 -2.733 2.284 1.00 97.06 84 ARG A CA 1
ATOM 667 C C . ARG A 1 84 ? -6.257 -1.631 1.377 1.00 97.06 84 ARG A C 1
ATOM 669 O O . ARG A 1 84 ? -6.084 -1.831 0.180 1.00 97.06 84 ARG A O 1
ATOM 676 N N . PHE A 1 85 ? -5.922 -0.514 1.999 1.00 97.19 85 PHE A N 1
ATOM 677 C CA . PHE A 1 85 ? -5.085 0.537 1.454 1.00 97.19 85 PHE A CA 1
ATOM 678 C C . PHE A 1 85 ? -3.637 0.356 1.923 1.00 97.19 85 PHE A C 1
ATOM 680 O O . PHE A 1 85 ? -3.373 0.081 3.101 1.00 97.19 85 PHE A O 1
ATOM 687 N N . ASP A 1 86 ? -2.711 0.568 0.995 1.00 95.50 86 ASP A N 1
ATOM 688 C CA . ASP A 1 86 ? -1.277 0.667 1.237 1.00 95.50 86 ASP A CA 1
ATOM 689 C C . ASP A 1 86 ? -0.762 1.923 0.527 1.00 95.50 86 ASP A C 1
ATOM 691 O O . ASP A 1 86 ? -1.007 2.115 -0.669 1.00 95.50 86 ASP A O 1
ATOM 695 N N . SER A 1 87 ? -0.083 2.799 1.266 1.00 94.75 87 SER A N 1
ATOM 696 C CA . SER A 1 87 ? 0.465 4.040 0.726 1.00 94.75 87 SER A CA 1
ATOM 697 C C . SER A 1 87 ? 1.736 3.819 -0.092 1.00 94.75 87 SER A C 1
ATOM 699 O O . SER A 1 87 ? 2.263 4.775 -0.655 1.00 94.75 87 SER A O 1
ATOM 701 N N . GLN A 1 88 ? 2.297 2.607 -0.123 1.00 93.06 88 GLN A N 1
ATOM 702 C CA . GLN A 1 88 ? 3.520 2.321 -0.863 1.00 93.06 88 GLN A CA 1
ATOM 703 C C . GLN A 1 88 ? 3.316 2.565 -2.366 1.00 93.06 88 GLN A C 1
ATOM 705 O O . GLN A 1 88 ? 2.518 1.893 -3.031 1.00 93.06 88 GLN A O 1
ATOM 710 N N . GLY A 1 89 ? 4.046 3.563 -2.870 1.00 93.19 89 GLY A N 1
ATOM 711 C CA . GLY A 1 89 ? 3.952 4.065 -4.237 1.00 93.19 89 GLY A CA 1
ATOM 712 C C . GLY A 1 89 ? 2.856 5.114 -4.454 1.00 93.19 89 GLY A C 1
ATOM 713 O O . GLY A 1 89 ? 2.821 5.692 -5.530 1.00 93.19 89 GLY A O 1
ATOM 714 N N . CYS A 1 90 ? 1.986 5.393 -3.480 1.00 95.38 90 CYS A N 1
ATOM 715 C CA . CYS A 1 90 ? 0.924 6.397 -3.601 1.00 95.38 90 CYS A CA 1
ATOM 716 C C . CYS A 1 90 ? 1.516 7.814 -3.663 1.00 95.38 90 CYS A C 1
ATOM 718 O O . CYS A 1 90 ? 2.357 8.177 -2.838 1.00 95.38 90 CYS A O 1
ATOM 720 N N . LEU A 1 91 ? 1.072 8.618 -4.629 1.00 94.75 91 LEU A N 1
ATOM 721 C CA . LEU A 1 91 ? 1.493 10.013 -4.794 1.00 94.75 91 LEU A CA 1
ATOM 722 C C . LEU A 1 91 ? 0.670 10.982 -3.933 1.00 94.75 91 LEU A C 1
ATOM 724 O O . LEU A 1 91 ? 1.109 12.101 -3.668 1.00 94.75 91 LEU A O 1
ATOM 728 N N . ASP A 1 92 ? -0.488 10.532 -3.455 1.00 93.25 92 ASP A N 1
ATOM 729 C CA . ASP A 1 92 ? -1.339 11.253 -2.516 1.00 93.25 92 ASP A CA 1
ATOM 730 C C . ASP A 1 92 ? -1.060 10.842 -1.060 1.00 93.25 92 ASP A C 1
ATOM 732 O O . ASP A 1 92 ? -0.554 9.756 -0.772 1.00 93.25 92 ASP A O 1
ATOM 736 N N . THR A 1 93 ? -1.406 11.717 -0.111 1.00 93.31 93 THR A N 1
ATOM 737 C CA . THR A 1 93 ? -1.280 11.444 1.331 1.00 93.31 93 THR A CA 1
ATOM 738 C C . THR A 1 93 ? -2.566 11.787 2.072 1.00 93.31 93 THR A C 1
ATOM 740 O O . THR A 1 93 ? -3.274 12.731 1.715 1.00 93.31 93 THR A O 1
ATOM 743 N N . TYR A 1 94 ? -2.852 11.030 3.133 1.00 92.75 94 TYR A N 1
ATOM 744 C CA . TYR A 1 94 ? -4.112 11.111 3.874 1.00 92.75 94 TYR A CA 1
ATOM 745 C C . TYR A 1 94 ? -3.868 11.181 5.371 1.00 92.75 94 TYR A C 1
ATOM 747 O O . TYR A 1 94 ? -3.047 10.431 5.899 1.00 92.75 94 TYR A O 1
ATOM 755 N N . SER A 1 95 ? -4.605 12.049 6.066 1.00 91.75 95 SER A N 1
ATOM 756 C CA . SER A 1 95 ? -4.499 12.183 7.528 1.00 91.75 95 SER A CA 1
ATOM 757 C C . SER A 1 95 ? -5.465 11.251 8.262 1.00 91.75 95 SER A C 1
ATOM 759 O O . SER A 1 95 ? -5.253 10.934 9.437 1.00 91.75 95 SER A O 1
ATOM 761 N N . ALA A 1 96 ? -6.522 10.801 7.583 1.00 91.62 96 ALA A N 1
ATOM 762 C CA . ALA A 1 96 ? -7.554 9.914 8.111 1.00 91.62 96 ALA A CA 1
ATOM 763 C C . ALA A 1 96 ? -7.945 8.841 7.086 1.00 91.62 96 ALA A C 1
ATOM 765 O O . ALA A 1 96 ? -7.816 9.051 5.882 1.00 91.62 96 ALA A O 1
ATOM 766 N N . VAL A 1 97 ? -8.431 7.692 7.567 1.00 93.75 97 VAL A N 1
ATOM 767 C CA . VAL A 1 97 ? -8.802 6.554 6.705 1.00 93.75 97 VAL A CA 1
ATOM 768 C C . VAL A 1 97 ? -9.963 6.925 5.789 1.00 93.75 97 VAL A C 1
ATOM 770 O O . VAL A 1 97 ? -9.977 6.561 4.620 1.00 93.75 97 VAL A O 1
ATOM 773 N N . GLU A 1 98 ? -10.909 7.712 6.291 1.00 91.19 98 GLU A N 1
ATOM 774 C CA . GLU A 1 98 ? -12.060 8.167 5.521 1.00 91.19 98 GLU A CA 1
ATOM 775 C C . GLU A 1 98 ? -11.677 9.089 4.362 1.00 91.19 98 GLU A C 1
ATOM 777 O O . GLU A 1 98 ? -12.431 9.192 3.406 1.00 91.19 98 GLU A O 1
ATOM 782 N N . GLU A 1 99 ? -10.527 9.762 4.404 1.00 91.75 99 GLU A N 1
ATOM 783 C CA . GLU A 1 99 ? -10.091 10.643 3.313 1.00 91.75 99 GLU A CA 1
ATOM 784 C C . GLU A 1 99 ? -9.605 9.881 2.074 1.00 91.75 99 GLU A C 1
ATOM 786 O O . GLU A 1 99 ? -9.491 10.488 1.000 1.00 91.75 99 GLU A O 1
ATOM 791 N N . ILE A 1 100 ? -9.317 8.586 2.232 1.00 93.50 100 ILE A N 1
ATOM 792 C CA . ILE A 1 100 ? -8.774 7.711 1.197 1.00 93.50 100 ILE A CA 1
ATOM 793 C C . ILE A 1 100 ? -9.887 7.378 0.185 1.00 93.50 100 ILE A C 1
ATOM 795 O O . ILE A 1 100 ? -10.979 6.946 0.579 1.00 93.50 100 ILE A O 1
ATOM 799 N N . PRO A 1 101 ? -9.653 7.557 -1.127 1.00 93.69 101 PRO A N 1
ATOM 800 C CA . PRO A 1 101 ? -10.577 7.123 -2.165 1.00 93.69 101 PRO A CA 1
ATOM 801 C C . PRO A 1 101 ? -10.921 5.637 -2.031 1.00 93.69 101 PRO A C 1
ATOM 803 O O . PRO A 1 101 ? -10.052 4.786 -1.885 1.00 93.69 101 PRO A O 1
ATOM 806 N N . LYS A 1 102 ? -12.208 5.292 -2.151 1.00 91.88 102 LYS A N 1
ATOM 807 C CA . LYS A 1 102 ? -12.650 3.887 -2.058 1.00 91.88 102 LYS A CA 1
ATOM 808 C C . LYS A 1 102 ? -11.999 2.975 -3.096 1.00 91.88 102 LYS A C 1
ATOM 810 O O . LYS A 1 102 ? -11.778 1.805 -2.819 1.00 91.88 102 LYS A O 1
ATOM 815 N N . ASP A 1 103 ? -11.709 3.522 -4.271 1.00 92.44 103 ASP A N 1
ATOM 816 C CA . ASP A 1 103 ? -11.088 2.789 -5.374 1.00 92.44 103 ASP A CA 1
ATOM 817 C C . ASP A 1 103 ? -9.590 2.498 -5.121 1.00 92.44 103 ASP A C 1
ATOM 819 O O . ASP A 1 103 ? -8.987 1.764 -5.907 1.00 92.44 103 ASP A O 1
ATOM 823 N N . ASP A 1 104 ? -9.008 3.031 -4.035 1.00 95.50 104 ASP A N 1
ATOM 824 C CA . ASP A 1 104 ? -7.625 2.755 -3.628 1.00 95.50 104 ASP A CA 1
ATOM 825 C C . ASP A 1 104 ? -7.492 1.556 -2.692 1.00 95.50 104 ASP A C 1
ATOM 827 O O . ASP A 1 104 ? -6.388 1.063 -2.447 1.00 95.50 104 ASP A O 1
ATOM 831 N N . PHE A 1 105 ? -8.613 1.064 -2.169 1.00 95.19 105 PHE A N 1
ATOM 832 C CA . PHE A 1 105 ? -8.610 -0.153 -1.385 1.00 95.19 105 PHE A CA 1
ATOM 833 C C . PHE A 1 105 ? -8.679 -1.369 -2.306 1.00 95.19 105 PHE A C 1
ATOM 835 O O . PHE A 1 105 ? -9.589 -1.514 -3.124 1.00 95.19 105 PHE A O 1
ATOM 842 N N . LEU A 1 106 ? -7.713 -2.270 -2.144 1.00 94.38 106 LEU A N 1
ATOM 843 C CA . LEU A 1 106 ? -7.694 -3.558 -2.821 1.00 94.38 106 LEU A CA 1
ATOM 844 C C . LEU A 1 106 ? -8.350 -4.630 -1.944 1.00 94.38 106 LEU A C 1
ATOM 846 O O . LEU A 1 106 ? -8.178 -4.610 -0.721 1.00 94.38 106 LEU A O 1
ATOM 850 N N . PRO A 1 107 ? -9.064 -5.594 -2.547 1.00 95.19 107 PRO A N 1
ATOM 851 C CA . PRO A 1 107 ? -9.760 -6.620 -1.792 1.00 95.19 107 PRO A CA 1
ATOM 852 C C . PRO A 1 107 ? -8.775 -7.541 -1.060 1.00 95.19 107 PRO A C 1
ATOM 854 O O . PRO A 1 107 ? -7.795 -8.025 -1.625 1.00 95.19 107 PRO A O 1
ATOM 857 N N . ILE A 1 108 ? -9.083 -7.832 0.198 1.00 94.44 108 ILE A N 1
ATOM 858 C CA . ILE A 1 108 ? -8.415 -8.810 1.057 1.00 94.44 108 ILE A CA 1
ATOM 859 C C . ILE A 1 108 ? -9.464 -9.681 1.762 1.00 94.44 108 ILE A C 1
ATOM 861 O O . ILE A 1 108 ? -10.663 -9.418 1.721 1.00 94.44 108 ILE A O 1
ATOM 865 N N . SER A 1 109 ? -9.020 -10.738 2.431 1.00 92.88 109 SER A N 1
ATOM 866 C CA . SER A 1 109 ? -9.870 -11.535 3.316 1.00 92.88 109 SER A CA 1
ATOM 867 C C . SER A 1 109 ? -9.052 -11.911 4.536 1.00 92.88 109 SER A C 1
ATOM 869 O O . SER A 1 109 ? -8.260 -12.845 4.478 1.00 92.88 109 SER A O 1
ATOM 871 N N . ILE A 1 110 ? -9.200 -11.149 5.619 1.00 91.62 110 ILE A N 1
ATOM 872 C CA . ILE A 1 110 ? -8.503 -11.419 6.880 1.00 91.62 110 ILE A CA 1
ATOM 873 C C . ILE A 1 110 ? -9.515 -11.419 8.012 1.00 91.62 110 ILE A C 1
ATOM 875 O O . ILE A 1 110 ? -10.315 -10.494 8.152 1.00 91.62 110 ILE A O 1
ATOM 879 N N . VAL A 1 111 ? -9.453 -12.456 8.842 1.00 93.25 111 VAL A N 1
ATOM 880 C CA . VAL A 1 111 ? -10.269 -12.565 10.048 1.00 93.25 111 VAL A CA 1
ATOM 881 C C . VAL A 1 111 ? -9.382 -12.375 11.269 1.00 93.25 111 VAL A C 1
ATOM 883 O O . VAL A 1 111 ? -8.343 -13.023 11.400 1.00 93.25 111 VAL A O 1
ATOM 886 N N . TYR A 1 112 ? -9.804 -11.496 12.170 1.00 93.06 112 TYR A N 1
ATOM 887 C CA . TYR A 1 112 ? -9.159 -11.259 13.450 1.00 93.06 112 TYR A CA 1
ATOM 888 C C . TYR A 1 112 ? -10.088 -11.608 14.610 1.00 93.06 112 TYR A C 1
ATOM 890 O O . TYR A 1 112 ? -11.253 -11.198 14.643 1.00 93.06 112 TYR A O 1
ATOM 898 N N . ASP A 1 113 ? -9.529 -12.296 15.599 1.00 91.44 113 ASP A N 1
ATOM 899 C CA . ASP A 1 113 ? -10.177 -12.558 16.880 1.00 91.44 113 ASP A CA 1
ATOM 900 C C . ASP A 1 113 ? -9.744 -11.510 17.903 1.00 91.44 113 ASP A C 1
ATOM 902 O O . ASP A 1 113 ? -8.564 -11.162 17.970 1.00 91.44 113 ASP A O 1
ATOM 906 N N . MET A 1 114 ? -10.688 -11.025 18.716 1.00 92.12 114 MET A N 1
ATOM 907 C CA . MET A 1 114 ? -10.399 -10.138 19.847 1.00 92.12 114 MET A CA 1
ATOM 908 C C . MET A 1 114 ? -10.614 -10.856 21.180 1.00 92.12 114 MET A C 1
ATOM 910 O O . MET A 1 114 ? -11.744 -11.184 21.550 1.00 92.12 114 MET A O 1
ATOM 914 N N . GLU A 1 115 ? -9.540 -11.016 21.946 1.00 92.25 115 GLU A N 1
ATOM 915 C CA . GLU A 1 115 ? -9.570 -11.523 23.320 1.00 92.25 115 GLU A CA 1
ATOM 916 C C . GLU A 1 115 ? -9.430 -10.353 24.299 1.00 92.25 115 GLU A C 1
ATOM 918 O O . GLU A 1 115 ? -8.434 -9.639 24.278 1.00 92.25 115 GLU A O 1
ATOM 923 N N . PHE A 1 116 ? -10.425 -10.131 25.159 1.00 92.69 116 PHE A N 1
ATOM 924 C CA . PHE A 1 116 ? -10.433 -9.002 26.096 1.00 92.69 116 PHE A CA 1
ATOM 925 C C . PHE A 1 116 ? -9.769 -9.352 27.428 1.00 92.69 116 PHE A C 1
ATOM 927 O O . PHE A 1 116 ? -10.062 -10.391 28.019 1.00 92.69 116 PHE A O 1
ATOM 934 N N . GLN A 1 117 ? -8.968 -8.426 27.955 1.00 91.75 117 GLN A N 1
ATOM 935 C CA . GLN A 1 117 ? -8.459 -8.437 29.325 1.00 91.75 117 GLN A CA 1
ATOM 936 C C . GLN A 1 117 ? -9.129 -7.299 30.112 1.00 91.75 117 GLN A C 1
ATOM 938 O O . GLN A 1 117 ? -8.577 -6.216 30.293 1.00 91.75 117 GLN A O 1
ATOM 943 N N . GLY A 1 118 ? -10.371 -7.530 30.552 1.00 88.88 118 GLY A N 1
ATOM 944 C CA . GLY A 1 118 ? -11.216 -6.488 31.151 1.00 88.88 118 GLY A CA 1
ATOM 945 C C . GLY A 1 118 ? -11.951 -5.652 30.095 1.00 88.88 118 GLY A C 1
ATOM 9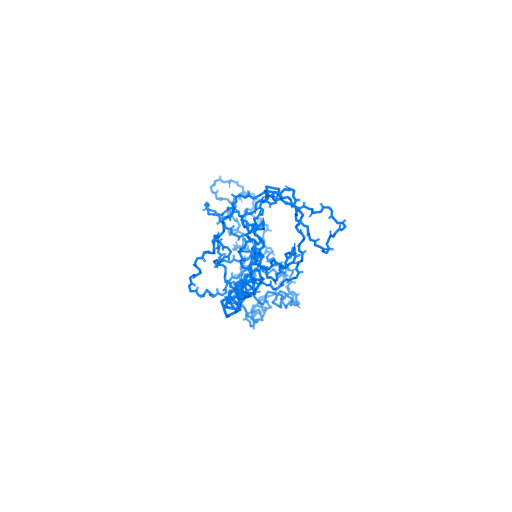46 O O . GLY A 1 118 ? -12.356 -6.178 29.061 1.00 88.88 118 GLY A O 1
ATOM 947 N N . THR A 1 119 ? -12.184 -4.362 30.365 1.00 87.12 119 THR A N 1
ATOM 948 C CA . THR A 1 119 ? -12.935 -3.460 29.458 1.00 87.12 119 THR A CA 1
ATOM 949 C C . THR A 1 119 ? -12.055 -2.503 28.657 1.00 87.12 119 THR A C 1
ATOM 951 O O . THR A 1 119 ? -12.512 -1.959 27.646 1.00 87.12 119 THR A O 1
ATOM 954 N N . GLU A 1 120 ? -10.810 -2.315 29.102 1.00 93.44 120 GLU A N 1
ATOM 955 C CA . GLU A 1 120 ? -9.883 -1.300 28.588 1.00 93.44 120 GLU A CA 1
ATOM 956 C C . GLU A 1 120 ? -8.708 -1.894 27.801 1.00 93.44 120 GLU A C 1
ATOM 958 O O . GLU A 1 120 ? -7.942 -1.141 27.210 1.00 93.44 120 GLU A O 1
ATOM 963 N N . ALA A 1 121 ? -8.558 -3.220 27.765 1.00 95.06 121 ALA A N 1
ATOM 964 C CA . ALA A 1 121 ? -7.483 -3.886 27.037 1.00 95.06 121 ALA A CA 1
ATOM 965 C C . ALA A 1 121 ? -7.993 -5.112 26.274 1.00 95.06 121 ALA A C 1
ATOM 967 O O . ALA A 1 121 ? -8.901 -5.820 26.729 1.00 95.06 121 ALA A O 1
ATOM 968 N N . CYS A 1 122 ? -7.401 -5.356 25.110 1.00 94.69 122 CYS A N 1
ATOM 969 C CA . CYS A 1 122 ? -7.596 -6.578 24.347 1.00 94.69 122 CYS A CA 1
ATOM 970 C C . CYS A 1 122 ? -6.317 -6.991 23.615 1.00 94.69 122 CYS A C 1
ATOM 972 O O . CYS A 1 122 ? -5.415 -6.191 23.369 1.00 94.69 122 CYS A O 1
ATOM 974 N N . THR A 1 123 ? -6.260 -8.255 23.226 1.00 93.81 123 THR A N 1
ATOM 975 C CA . THR A 1 123 ? -5.289 -8.784 22.274 1.00 93.81 123 THR A CA 1
ATOM 976 C C . THR A 1 123 ? -6.001 -9.216 21.012 1.00 93.81 123 THR A C 1
ATOM 978 O O . THR A 1 123 ? -7.097 -9.777 21.074 1.00 93.81 123 THR A O 1
ATOM 981 N N . ILE A 1 124 ? -5.353 -8.990 19.877 1.00 92.00 124 ILE A N 1
ATOM 982 C CA . ILE A 1 124 ? -5.885 -9.336 18.565 1.00 92.00 124 ILE A CA 1
ATOM 983 C C . ILE A 1 124 ? -4.935 -10.283 17.860 1.00 92.00 124 ILE A C 1
ATOM 985 O O . ILE A 1 124 ? -3.716 -10.126 17.938 1.00 92.00 124 ILE A O 1
ATOM 989 N N . MET A 1 125 ? -5.507 -11.274 17.186 1.00 89.75 125 MET A N 1
ATOM 990 C CA . MET A 1 125 ? -4.771 -12.317 16.486 1.00 89.75 125 MET A CA 1
ATOM 991 C C . MET A 1 125 ? -5.437 -12.611 15.150 1.00 89.75 125 MET A C 1
ATOM 993 O O . MET A 1 125 ? -6.661 -12.671 15.065 1.00 89.75 125 MET A O 1
ATOM 997 N N . ASN A 1 126 ? -4.630 -12.815 14.109 1.00 89.00 126 ASN A N 1
ATOM 998 C CA . ASN A 1 126 ? -5.135 -13.315 12.837 1.00 89.00 126 ASN A CA 1
ATOM 999 C C . ASN A 1 126 ? -5.613 -14.770 13.025 1.00 89.00 126 ASN A C 1
ATOM 1001 O O . ASN A 1 126 ? -4.820 -15.648 13.376 1.00 89.00 126 ASN A O 1
ATOM 1005 N N . ALA A 1 127 ? -6.899 -15.018 12.781 1.00 85.31 127 ALA A N 1
ATOM 1006 C CA . ALA A 1 127 ? -7.564 -16.298 13.027 1.00 85.31 127 ALA A CA 1
ATOM 1007 C C . ALA A 1 127 ? -7.040 -17.445 12.137 1.00 85.31 127 ALA A C 1
ATOM 1009 O O . ALA A 1 127 ? -7.169 -18.625 12.489 1.00 85.31 127 ALA A O 1
ATOM 1010 N N . GLU A 1 128 ? -6.409 -17.118 11.007 1.00 80.56 128 GLU A N 1
ATOM 1011 C CA . GLU A 1 128 ? -5.764 -18.077 10.102 1.00 80.56 128 GLU A CA 1
ATOM 1012 C C . GLU A 1 128 ? -4.343 -18.438 10.560 1.00 80.56 128 GLU A C 1
ATOM 1014 O O . GLU A 1 128 ? -3.824 -19.496 10.210 1.00 80.56 128 GLU A O 1
ATOM 1019 N N . ARG A 1 129 ? -3.713 -17.600 11.396 1.00 74.88 129 ARG A N 1
ATOM 1020 C CA . ARG A 1 129 ? -2.334 -17.775 11.889 1.00 74.88 129 ARG A CA 1
ATOM 1021 C C . ARG A 1 129 ? -2.268 -18.169 13.365 1.00 74.88 129 ARG A C 1
ATOM 1023 O O . ARG A 1 129 ? -1.355 -17.766 14.082 1.00 74.88 129 ARG A O 1
ATOM 1030 N N . ARG A 1 130 ? -3.200 -19.014 13.811 1.00 61.28 130 ARG A N 1
ATOM 1031 C CA . ARG A 1 130 ? -3.308 -19.467 15.213 1.00 61.28 130 ARG A CA 1
ATOM 1032 C C . ARG A 1 130 ? -2.066 -20.174 15.771 1.00 61.28 130 ARG A C 1
ATOM 1034 O O . ARG A 1 130 ? -1.905 -20.221 16.981 1.00 61.28 130 ARG A O 1
ATOM 1041 N N . ASN A 1 131 ? -1.190 -20.695 14.910 1.00 62.00 131 ASN A N 1
ATOM 1042 C CA . ASN A 1 131 ? 0.047 -21.376 15.319 1.00 62.00 131 ASN A CA 1
ATOM 1043 C C . ASN A 1 131 ? 1.238 -20.423 15.508 1.00 62.00 131 ASN A C 1
ATOM 1045 O O . ASN A 1 131 ? 2.333 -20.870 15.840 1.00 62.00 131 ASN A O 1
ATOM 1049 N N . THR A 1 132 ? 1.052 -19.129 15.253 1.00 60.34 132 THR A N 1
ATOM 1050 C CA . THR A 1 132 ? 2.054 -18.103 15.530 1.00 60.34 132 THR A CA 1
ATOM 1051 C C . THR A 1 132 ? 1.562 -17.296 16.723 1.00 60.34 132 THR A C 1
ATOM 1053 O O . THR A 1 132 ? 0.449 -16.780 16.671 1.00 60.34 132 THR A O 1
ATOM 1056 N N . ASP A 1 133 ? 2.364 -17.144 17.779 1.00 61.66 133 ASP A N 1
ATOM 1057 C CA . ASP A 1 133 ? 2.043 -16.306 18.952 1.00 61.66 133 ASP A CA 1
ATOM 1058 C C . ASP A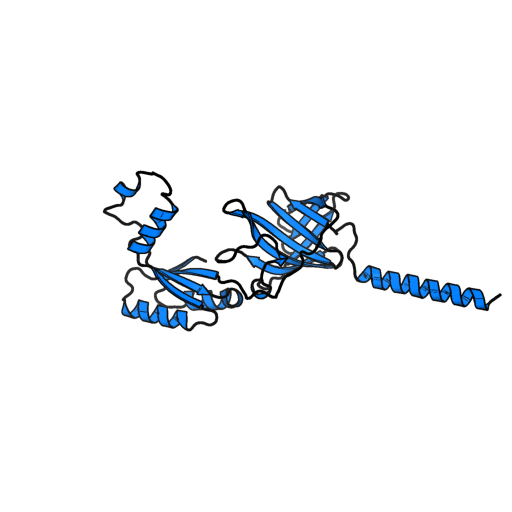 1 133 ? 2.008 -14.791 18.620 1.00 61.66 133 ASP A C 1
ATOM 1060 O O . ASP A 1 133 ? 2.307 -13.938 19.453 1.00 61.66 133 ASP A O 1
ATOM 1064 N N . GLN A 1 134 ? 1.645 -14.416 17.389 1.00 75.44 134 GLN A N 1
ATOM 1065 C CA . GLN A 1 134 ? 1.567 -13.044 16.884 1.00 75.44 134 GLN A CA 1
ATOM 1066 C C . GLN A 1 134 ? 0.300 -12.339 17.379 1.00 75.44 134 GLN A C 1
ATOM 1068 O O . GLN A 1 134 ? -0.522 -11.848 16.603 1.00 75.44 134 GLN A O 1
ATOM 1073 N N . ARG A 1 135 ? 0.131 -12.303 18.699 1.00 86.81 135 ARG A N 1
ATOM 1074 C CA . ARG A 1 135 ? -0.890 -11.504 19.369 1.00 86.81 135 ARG A CA 1
ATOM 1075 C C . ARG A 1 135 ? -0.387 -10.076 19.498 1.00 86.81 135 ARG A C 1
ATOM 1077 O O . ARG A 1 135 ? 0.717 -9.838 19.982 1.00 86.81 135 ARG A O 1
ATOM 1084 N N . VAL A 1 136 ? -1.218 -9.121 19.107 1.00 91.81 136 VAL A N 1
ATOM 1085 C CA . VAL A 1 136 ? -0.930 -7.696 19.280 1.00 91.81 136 VAL A CA 1
ATOM 1086 C C . VAL A 1 136 ? -1.848 -7.150 20.363 1.00 91.81 136 VAL A C 1
ATOM 1088 O O . VAL A 1 136 ? -3.065 -7.298 20.277 1.00 91.81 136 VAL A O 1
ATOM 1091 N N . ALA A 1 137 ? -1.262 -6.554 21.398 1.00 95.12 137 ALA A N 1
ATOM 1092 C CA . ALA A 1 137 ? -2.005 -5.938 22.489 1.00 95.12 137 ALA A CA 1
ATOM 1093 C C . ALA A 1 137 ? -2.455 -4.521 22.116 1.00 95.12 137 ALA A C 1
ATOM 1095 O O . ALA A 1 137 ? -1.694 -3.757 21.514 1.00 95.12 137 ALA A O 1
ATOM 1096 N N . PHE A 1 138 ? -3.674 -4.179 22.522 1.00 97.06 138 PHE A N 1
ATOM 1097 C CA . PHE A 1 138 ? -4.293 -2.873 22.356 1.00 97.06 138 PHE A CA 1
ATOM 1098 C C . PHE A 1 138 ? -4.899 -2.399 23.674 1.00 97.06 138 PHE A C 1
ATOM 1100 O O . PHE A 1 138 ? -5.494 -3.175 24.424 1.00 97.06 138 PHE A O 1
ATOM 1107 N N . VAL A 1 139 ? -4.803 -1.095 23.914 1.00 97.56 139 VAL A N 1
ATOM 1108 C CA . VAL A 1 139 ? -5.442 -0.402 25.034 1.00 97.56 139 VAL A CA 1
ATOM 1109 C C . VAL A 1 139 ? -6.442 0.605 24.479 1.00 97.56 139 VAL A C 1
ATOM 1111 O O . VAL A 1 139 ? -6.166 1.309 23.502 1.00 97.56 139 VAL A O 1
ATOM 1114 N N . LYS A 1 140 ? -7.626 0.675 25.085 1.00 97.00 140 LYS A N 1
ATOM 1115 C CA . LYS A 1 140 ? -8.659 1.632 24.701 1.00 97.00 140 LYS A CA 1
ATOM 1116 C C . LYS A 1 140 ? -8.240 3.040 25.114 1.00 97.00 140 LYS A C 1
ATOM 1118 O O . LYS A 1 140 ? -8.009 3.308 26.287 1.00 97.00 140 LYS A O 1
ATOM 1123 N N . SER A 1 141 ? -8.196 3.959 24.155 1.00 96.06 141 SER A N 1
ATOM 1124 C CA . SER A 1 141 ? -7.933 5.379 24.418 1.00 96.06 141 SER A CA 1
ATOM 1125 C C . SER A 1 141 ? -9.206 6.224 24.445 1.00 96.06 141 SER A C 1
ATOM 1127 O O . SER A 1 141 ? -9.230 7.293 25.049 1.00 96.06 141 SER A O 1
ATOM 1129 N N . SER A 1 142 ? -10.281 5.768 23.793 1.00 95.25 142 SER A N 1
ATOM 1130 C CA . SER A 1 142 ? -11.550 6.495 23.738 1.00 95.25 142 SER A CA 1
ATOM 1131 C C . SER A 1 142 ? -12.739 5.554 23.573 1.00 95.25 142 SER A C 1
ATOM 1133 O O . SER A 1 142 ? -12.716 4.649 22.750 1.00 95.25 142 SER A O 1
ATOM 1135 N N . ASN A 1 143 ? -13.833 5.828 24.290 1.00 91.88 143 ASN A N 1
ATOM 1136 C CA . ASN A 1 143 ? -15.144 5.183 24.090 1.00 91.88 143 ASN A CA 1
ATOM 1137 C C . ASN A 1 143 ? -15.988 5.863 22.993 1.00 91.88 143 ASN A C 1
ATOM 1139 O O . ASN A 1 143 ? -17.131 5.477 22.731 1.00 91.88 143 ASN A O 1
ATOM 1143 N N . LYS A 1 144 ? -15.472 6.943 22.401 1.00 87.56 144 LYS A N 1
ATOM 1144 C CA . LYS A 1 144 ? -16.140 7.720 21.360 1.00 87.56 144 LYS A CA 1
ATOM 1145 C C . LYS A 1 144 ? -15.299 7.668 20.097 1.00 87.56 144 LYS A C 1
ATOM 1147 O O . LYS A 1 144 ? -14.138 8.062 20.114 1.00 87.56 144 LYS A O 1
ATOM 1152 N N . VAL A 1 145 ? -15.938 7.257 19.015 1.00 88.69 145 VAL A N 1
ATOM 1153 C CA . VAL A 1 145 ? -15.414 7.354 17.659 1.00 88.69 145 VAL A CA 1
ATOM 1154 C C . VAL A 1 145 ? -16.435 8.126 16.829 1.00 88.69 145 VAL A C 1
ATOM 1156 O O . VAL A 1 145 ? -17.649 7.970 17.021 1.00 88.69 145 VAL A O 1
ATOM 1159 N N . LYS A 1 146 ? -15.961 9.017 15.966 1.00 83.06 146 LYS A N 1
ATOM 1160 C CA . LYS A 1 146 ? -16.793 9.771 15.031 1.00 83.06 146 LYS A CA 1
ATOM 1161 C C . LYS A 1 146 ? -16.247 9.496 13.645 1.00 83.06 146 LYS A C 1
ATOM 1163 O O . LYS A 1 146 ? -15.046 9.581 13.468 1.00 83.06 146 LYS A O 1
ATOM 1168 N N . LYS A 1 147 ? -17.136 9.183 12.704 1.00 77.88 147 LYS A N 1
ATOM 1169 C CA . LYS A 1 147 ? -16.759 9.162 11.293 1.00 77.88 147 LYS A CA 1
ATOM 1170 C C . LYS A 1 147 ? -16.498 10.600 10.885 1.00 77.88 147 LYS A C 1
ATOM 1172 O O . LYS A 1 147 ? -17.370 11.449 11.124 1.00 77.88 147 LYS A O 1
ATOM 1177 N N . GLU A 1 148 ? -15.337 10.865 10.309 1.00 76.00 148 GLU A N 1
ATOM 1178 C CA . GLU A 1 148 ? -15.112 12.161 9.684 1.00 76.00 148 GLU A CA 1
ATOM 1179 C C . GLU A 1 148 ? -16.143 12.364 8.569 1.00 76.00 148 GLU A C 1
ATOM 1181 O O . GLU A 1 148 ? -16.596 11.419 7.911 1.00 76.00 148 GLU A O 1
ATOM 1186 N N . LYS A 1 149 ? -16.614 13.605 8.404 1.00 66.44 149 LYS A N 1
ATOM 1187 C CA . LYS A 1 149 ? -17.572 13.901 7.336 1.00 66.44 149 LYS A CA 1
ATOM 1188 C C . LYS A 1 149 ? -16.840 13.782 6.010 1.00 66.44 149 LYS A C 1
ATOM 1190 O O . LYS A 1 149 ? -16.106 14.688 5.630 1.00 66.44 149 LYS A O 1
ATOM 1195 N N . LEU A 1 150 ? -17.081 12.675 5.317 1.00 60.00 150 LEU A N 1
ATOM 1196 C CA . LEU A 1 150 ? -16.584 12.472 3.969 1.00 60.00 150 LEU A CA 1
ATOM 1197 C C . LEU A 1 150 ? -17.062 13.630 3.081 1.00 60.00 150 LEU A C 1
ATOM 1199 O O . LEU A 1 150 ? -18.263 13.909 3.018 1.00 60.00 150 LEU A O 1
ATOM 1203 N N . GLY A 1 151 ? -16.114 14.320 2.447 1.00 59.53 151 GLY A N 1
ATOM 1204 C CA . GLY A 1 151 ? -16.397 15.309 1.411 1.00 59.53 151 GLY A CA 1
ATOM 1205 C C . GLY A 1 151 ? -16.923 14.650 0.133 1.00 59.53 151 GLY A C 1
ATOM 1206 O O . GLY A 1 151 ? -17.419 13.523 0.142 1.00 59.53 151 GLY A O 1
ATOM 1207 N N . GLU A 1 152 ? -16.816 15.353 -0.990 1.00 62.94 152 GLU A N 1
ATOM 1208 C CA . GLU A 1 152 ? -17.152 14.778 -2.293 1.00 62.94 152 GLU A CA 1
ATOM 1209 C C . GLU A 1 152 ? -16.325 13.515 -2.583 1.00 62.94 152 GLU A C 1
ATOM 1211 O O . GLU A 1 152 ? -15.198 13.360 -2.104 1.00 62.94 152 GLU A O 1
ATOM 1216 N N . LYS A 1 153 ? -16.906 12.597 -3.367 1.00 72.62 153 LYS A N 1
ATOM 1217 C CA . LYS A 1 153 ? -16.217 11.386 -3.819 1.00 72.62 153 LYS A CA 1
ATOM 1218 C C . LYS A 1 153 ? -14.926 11.798 -4.533 1.00 72.62 153 LYS A C 1
ATOM 1220 O O . LYS A 1 153 ? -14.988 12.478 -5.552 1.00 72.62 153 LYS A O 1
ATOM 1225 N N . ARG A 1 154 ? -13.781 11.363 -4.010 1.00 80.12 154 ARG A N 1
ATOM 1226 C CA . ARG A 1 154 ? -12.473 11.567 -4.640 1.00 80.12 154 ARG A CA 1
ATOM 1227 C C . ARG A 1 154 ? -12.228 10.519 -5.723 1.00 80.12 154 ARG A C 1
ATOM 1229 O O . ARG A 1 154 ? -12.723 9.393 -5.623 1.00 80.12 154 ARG A O 1
ATOM 1236 N N . GLU A 1 155 ? -11.497 10.911 -6.760 1.00 88.19 155 GLU A N 1
ATOM 1237 C CA . GLU A 1 155 ? -10.951 9.968 -7.736 1.00 88.19 155 GLU A CA 1
ATOM 1238 C C . GLU A 1 155 ? -9.858 9.109 -7.088 1.00 88.19 155 GLU A C 1
ATOM 1240 O O . GLU A 1 155 ? -9.284 9.508 -6.078 1.00 88.19 155 GLU A O 1
ATOM 1245 N N . ALA A 1 156 ? -9.604 7.925 -7.653 1.00 91.25 156 ALA A N 1
ATOM 1246 C CA . ALA A 1 156 ? -8.525 7.044 -7.207 1.00 91.25 156 ALA A CA 1
ATOM 1247 C C . ALA A 1 156 ? -7.168 7.757 -7.288 1.00 91.25 156 ALA A C 1
ATOM 1249 O O . ALA A 1 156 ? -6.923 8.470 -8.271 1.00 91.25 156 ALA A O 1
ATOM 1250 N N . SER A 1 157 ? -6.290 7.517 -6.319 1.00 95.19 157 SER A N 1
ATOM 1251 C CA . SER A 1 157 ? -4.951 8.108 -6.294 1.00 95.19 157 SER A CA 1
ATOM 1252 C C . SER A 1 157 ? -4.099 7.636 -7.459 1.00 95.19 157 SER A C 1
ATOM 1254 O O . SER A 1 157 ? -4.307 6.561 -8.039 1.00 95.19 157 SER A O 1
ATOM 1256 N N . ASP A 1 158 ? -3.097 8.445 -7.779 1.00 96.69 158 ASP A N 1
ATOM 1257 C CA . ASP A 1 158 ? -1.997 8.019 -8.633 1.00 96.69 158 ASP A CA 1
ATOM 1258 C C . ASP A 1 158 ? -0.930 7.300 -7.813 1.00 96.69 158 ASP A C 1
ATOM 1260 O O . ASP A 1 158 ? -0.578 7.709 -6.708 1.00 96.69 158 ASP A O 1
ATOM 1264 N N . TYR A 1 159 ? -0.411 6.215 -8.375 1.00 97.62 159 TYR A N 1
ATOM 1265 C CA . TYR A 1 159 ? 0.668 5.422 -7.809 1.00 97.62 159 TYR A CA 1
ATOM 1266 C C . TYR A 1 159 ? 1.843 5.386 -8.774 1.00 97.62 159 TYR A C 1
ATOM 1268 O O . TYR A 1 159 ? 1.638 5.371 -9.983 1.00 97.62 159 TYR A O 1
ATOM 1276 N N . GLN A 1 160 ? 3.064 5.321 -8.258 1.00 97.62 160 GLN A N 1
ATOM 1277 C CA . GLN A 1 160 ? 4.290 5.273 -9.042 1.00 97.62 160 GLN A CA 1
ATOM 1278 C C . GLN A 1 160 ? 5.098 4.017 -8.721 1.00 97.62 160 GLN A C 1
ATOM 1280 O O . GLN A 1 160 ? 5.301 3.671 -7.559 1.00 97.62 160 GLN A O 1
ATOM 1285 N N . ILE A 1 161 ? 5.590 3.360 -9.770 1.00 97.56 161 ILE A N 1
ATOM 1286 C CA . ILE A 1 161 ? 6.623 2.322 -9.687 1.00 97.56 161 ILE A CA 1
ATOM 1287 C C . ILE A 1 161 ? 7.838 2.726 -10.516 1.00 97.56 161 ILE A C 1
ATOM 1289 O O . ILE A 1 161 ? 7.729 3.469 -11.494 1.00 97.56 161 ILE A O 1
ATOM 1293 N N . THR A 1 162 ? 8.996 2.191 -10.149 1.00 97.25 162 THR A N 1
ATOM 1294 C CA . THR A 1 162 ? 10.226 2.300 -10.933 1.00 97.25 162 THR A CA 1
ATOM 1295 C C . THR A 1 162 ? 10.517 0.975 -11.622 1.00 97.25 162 THR A C 1
ATOM 1297 O O . THR A 1 162 ? 10.654 -0.058 -10.966 1.00 97.25 162 THR A O 1
ATOM 1300 N N . VAL A 1 163 ? 10.646 1.009 -12.943 1.00 97.69 163 VAL A N 1
ATOM 1301 C CA . VAL A 1 163 ? 10.913 -0.157 -13.786 1.00 97.69 163 VAL A CA 1
ATOM 1302 C C . VAL A 1 163 ? 12.316 -0.028 -14.369 1.00 97.69 163 VAL A C 1
ATOM 1304 O O . VAL A 1 163 ? 12.573 0.835 -15.205 1.00 97.69 163 VAL A O 1
ATOM 1307 N N . PHE A 1 164 ? 13.227 -0.884 -13.922 1.00 96.06 164 PHE A N 1
ATOM 1308 C CA . PHE A 1 164 ? 14.583 -0.987 -14.445 1.00 96.06 164 PHE A CA 1
ATOM 1309 C C . PHE A 1 164 ? 14.629 -2.011 -15.571 1.00 96.06 164 PHE A C 1
ATOM 1311 O O . PHE A 1 164 ? 14.109 -3.121 -15.440 1.00 96.06 164 PHE A O 1
ATOM 1318 N N . PHE A 1 165 ? 15.312 -1.647 -16.643 1.00 94.31 165 PHE A N 1
ATOM 1319 C CA . PHE A 1 165 ? 15.575 -2.506 -17.791 1.00 94.31 165 PHE A CA 1
ATOM 1320 C C . PHE A 1 165 ? 17.009 -3.054 -17.753 1.00 94.31 165 PHE A C 1
ATOM 1322 O O . PHE A 1 165 ? 17.791 -2.716 -16.850 1.00 94.31 165 PHE A O 1
ATOM 1329 N N . ASP A 1 166 ? 17.314 -3.947 -18.689 1.00 92.94 166 ASP A N 1
ATOM 1330 C CA . ASP A 1 166 ? 18.646 -4.526 -18.882 1.00 92.94 166 ASP A CA 1
ATOM 1331 C C . ASP A 1 166 ? 19.675 -3.465 -19.308 1.00 92.94 166 ASP A C 1
ATOM 1333 O O . ASP A 1 166 ? 19.339 -2.487 -19.973 1.00 92.94 166 ASP A O 1
ATOM 1337 N N . GLU A 1 167 ? 20.936 -3.650 -18.908 1.00 84.88 167 GLU A N 1
ATOM 1338 C CA . GLU A 1 167 ? 21.989 -2.621 -19.003 1.00 84.88 167 GLU A CA 1
ATOM 1339 C C . GLU A 1 167 ? 22.321 -2.224 -20.450 1.00 84.88 167 GLU A C 1
ATOM 1341 O O . GLU A 1 167 ? 22.553 -1.050 -20.723 1.00 84.88 167 GLU A O 1
ATOM 1346 N N . ASP A 1 168 ? 22.238 -3.176 -21.382 1.00 85.12 168 ASP A N 1
ATOM 1347 C CA . ASP A 1 168 ? 22.580 -2.991 -22.798 1.00 85.12 168 ASP A CA 1
ATOM 1348 C C . ASP A 1 168 ? 21.339 -2.882 -23.703 1.00 85.12 168 ASP A C 1
ATOM 1350 O O . ASP A 1 168 ? 21.350 -3.284 -24.874 1.00 85.12 168 ASP A O 1
ATOM 1354 N N . ILE A 1 169 ? 20.222 -2.378 -23.170 1.00 90.62 169 ILE A N 1
ATOM 1355 C CA . ILE A 1 169 ? 18.998 -2.234 -23.958 1.00 90.62 169 ILE A CA 1
ATOM 1356 C C . ILE A 1 169 ? 19.179 -1.194 -25.074 1.00 90.62 169 ILE A C 1
ATOM 1358 O O . ILE A 1 169 ? 19.612 -0.065 -24.849 1.00 90.62 169 ILE A O 1
ATOM 1362 N N . SER A 1 170 ? 18.821 -1.560 -26.308 1.00 92.81 170 SER A N 1
ATOM 1363 C CA . SER A 1 170 ? 18.870 -0.611 -27.428 1.00 92.81 170 SER A CA 1
ATOM 1364 C C . SER A 1 170 ? 17.826 0.501 -27.271 1.00 92.81 170 SER A C 1
ATOM 1366 O O . SER A 1 170 ? 16.728 0.261 -26.766 1.00 92.81 170 SER A O 1
ATOM 1368 N N . GLU A 1 171 ? 18.113 1.701 -27.788 1.00 92.12 171 GLU A N 1
ATOM 1369 C CA . GLU A 1 171 ? 17.151 2.817 -27.801 1.00 92.12 171 GLU A CA 1
ATOM 1370 C C . GLU A 1 171 ? 15.832 2.444 -28.491 1.00 92.12 171 GLU A C 1
ATOM 1372 O O . GLU A 1 171 ? 14.754 2.843 -28.048 1.00 92.12 171 GLU A O 1
ATOM 1377 N N . GLN A 1 172 ? 15.905 1.632 -29.552 1.00 95.31 172 GLN A N 1
ATOM 1378 C CA . GLN A 1 172 ? 14.721 1.125 -30.238 1.00 95.31 172 GLN A CA 1
ATOM 1379 C C . GLN A 1 172 ? 13.871 0.262 -29.297 1.00 95.31 172 GLN A C 1
ATOM 1381 O O . GLN A 1 172 ? 12.673 0.507 -29.160 1.00 95.31 172 GLN A O 1
ATOM 1386 N N . LYS A 1 173 ? 14.485 -0.709 -28.608 1.00 95.31 173 LYS A N 1
ATOM 1387 C CA . LYS A 1 173 ? 13.769 -1.585 -27.670 1.00 95.31 173 LYS A CA 1
ATOM 1388 C C . LYS A 1 173 ? 13.225 -0.803 -26.473 1.00 95.31 173 LYS A C 1
ATOM 1390 O O . LYS A 1 173 ? 12.122 -1.081 -26.013 1.00 95.31 173 LYS A O 1
ATOM 1395 N N . LEU A 1 174 ? 13.947 0.212 -26.004 1.00 94.88 174 LEU A N 1
ATOM 1396 C CA . LEU A 1 174 ? 13.480 1.119 -24.957 1.00 94.88 174 LEU A CA 1
ATOM 1397 C C . LEU A 1 174 ? 12.218 1.884 -25.397 1.00 94.88 174 LEU A C 1
ATOM 1399 O O . LEU A 1 174 ? 11.246 1.965 -24.645 1.00 94.88 174 LEU A O 1
ATOM 1403 N N . ALA A 1 175 ? 12.198 2.411 -26.624 1.00 96.38 175 ALA A N 1
ATOM 1404 C CA . ALA A 1 175 ? 11.026 3.087 -27.180 1.00 96.38 175 ALA A CA 1
ATOM 1405 C C . ALA A 1 175 ? 9.834 2.130 -27.366 1.00 96.38 175 ALA A C 1
ATOM 1407 O O . ALA A 1 175 ? 8.692 2.508 -27.089 1.00 96.38 175 ALA A O 1
ATOM 1408 N N . GLU A 1 176 ? 10.094 0.892 -27.792 1.00 97.19 176 GLU A N 1
ATOM 1409 C CA . GLU A 1 176 ? 9.091 -0.175 -27.883 1.00 97.19 176 GLU A CA 1
ATOM 1410 C C . GLU A 1 176 ? 8.487 -0.487 -26.507 1.00 97.19 176 GLU A C 1
ATOM 1412 O O . GLU A 1 176 ? 7.270 -0.392 -26.351 1.00 97.19 176 GLU A O 1
ATOM 1417 N N . LEU A 1 177 ? 9.318 -0.743 -25.489 1.00 97.44 177 LEU A N 1
ATOM 1418 C CA . LEU A 1 177 ? 8.866 -0.998 -24.116 1.00 97.44 177 LEU A CA 1
ATOM 1419 C C . LEU A 1 177 ? 8.026 0.154 -23.565 1.00 97.44 177 LEU A C 1
ATOM 1421 O O . LEU A 1 177 ? 6.955 -0.077 -23.009 1.00 97.44 177 LEU A O 1
ATOM 1425 N N . LYS A 1 178 ? 8.474 1.404 -23.744 1.00 97.88 178 LYS A N 1
ATOM 1426 C CA . LYS A 1 178 ? 7.716 2.584 -23.304 1.00 97.88 178 LYS A CA 1
ATOM 1427 C C . LYS A 1 178 ? 6.313 2.592 -23.910 1.00 97.88 178 LYS A C 1
ATOM 1429 O O . LYS A 1 178 ? 5.336 2.736 -23.183 1.00 97.88 178 LYS A O 1
ATOM 1434 N N . ASN A 1 179 ? 6.214 2.382 -25.220 1.00 97.88 179 ASN A N 1
ATOM 1435 C CA . ASN A 1 179 ? 4.943 2.354 -25.943 1.00 97.88 179 ASN A CA 1
ATOM 1436 C C . ASN A 1 179 ? 4.043 1.182 -25.508 1.00 97.88 179 ASN A C 1
ATOM 1438 O O . ASN A 1 179 ? 2.824 1.328 -25.429 1.00 97.88 179 ASN A O 1
ATOM 1442 N N . GLU A 1 180 ? 4.623 0.014 -25.227 1.00 98.00 180 GLU A N 1
ATOM 1443 C CA . GLU A 1 180 ? 3.884 -1.144 -24.713 1.00 98.00 180 GLU A CA 1
ATOM 1444 C C . GLU A 1 180 ? 3.295 -0.872 -23.325 1.00 98.00 180 GLU A C 1
ATOM 1446 O O . GLU A 1 180 ? 2.108 -1.123 -23.113 1.00 98.00 180 GLU A O 1
ATOM 1451 N N . ILE A 1 181 ? 4.082 -0.294 -22.410 1.00 98.31 181 ILE A N 1
ATOM 1452 C CA . ILE A 1 181 ? 3.641 0.057 -21.051 1.00 98.31 181 ILE A CA 1
ATOM 1453 C C . ILE A 1 181 ? 2.577 1.162 -21.092 1.00 98.31 181 ILE A C 1
ATOM 1455 O O . ILE A 1 181 ? 1.547 1.034 -20.436 1.00 98.31 181 ILE A O 1
ATOM 1459 N N . GLU A 1 182 ? 2.758 2.212 -21.899 1.00 98.31 182 GLU A N 1
ATOM 1460 C CA . GLU A 1 182 ? 1.795 3.324 -22.030 1.00 98.31 182 GLU A CA 1
ATOM 1461 C C . GLU A 1 182 ? 0.395 2.876 -22.474 1.00 98.31 182 GLU A C 1
ATOM 1463 O O . GLU A 1 182 ? -0.597 3.534 -22.164 1.00 98.31 182 GLU A O 1
ATOM 1468 N N . LYS A 1 183 ? 0.296 1.752 -23.188 1.00 97.88 183 LYS A N 1
ATOM 1469 C CA . LYS A 1 183 ? -0.979 1.181 -23.648 1.00 97.88 183 LYS A CA 1
ATOM 1470 C C . LYS A 1 183 ? -1.655 0.277 -22.620 1.00 97.88 183 LYS A C 1
ATOM 1472 O O . LYS A 1 183 ? -2.781 -0.165 -22.861 1.00 97.88 183 LYS A O 1
ATOM 1477 N N . MET A 1 184 ? -0.994 -0.046 -21.509 1.00 98.06 184 MET A N 1
ATOM 1478 C CA . MET A 1 184 ? -1.563 -0.927 -20.495 1.00 98.06 184 MET A CA 1
ATOM 1479 C C . MET A 1 184 ? -2.693 -0.230 -19.733 1.00 98.06 184 MET A C 1
ATOM 1481 O O . MET A 1 184 ? -2.638 0.957 -19.409 1.00 98.06 184 MET A O 1
ATOM 1485 N N . ASN A 1 185 ? -3.738 -0.993 -19.414 1.00 96.44 185 ASN A N 1
ATOM 1486 C CA . ASN A 1 185 ? -4.883 -0.470 -18.678 1.00 96.44 185 ASN A CA 1
ATOM 1487 C C . ASN A 1 185 ? -4.450 0.107 -17.328 1.00 96.44 185 ASN A C 1
ATOM 1489 O O . ASN A 1 185 ? -3.806 -0.572 -16.531 1.00 96.44 185 ASN A O 1
ATOM 1493 N N . GLY A 1 186 ? -4.872 1.343 -17.064 1.00 94.62 186 GLY A N 1
ATOM 1494 C CA . GLY A 1 186 ? -4.604 2.013 -15.799 1.00 94.62 186 GLY A CA 1
ATOM 1495 C C . GLY A 1 186 ? -3.320 2.819 -15.742 1.00 94.62 186 GLY A C 1
ATOM 1496 O O . GLY A 1 186 ? -3.134 3.501 -14.738 1.00 94.62 186 GLY A O 1
ATOM 1497 N N . VAL A 1 187 ? -2.474 2.768 -16.774 1.00 98.06 187 VAL A N 1
ATOM 1498 C CA . VAL A 1 187 ? -1.289 3.625 -16.872 1.00 98.06 187 VAL A CA 1
ATOM 1499 C C . VAL A 1 187 ? -1.719 5.056 -17.182 1.00 98.06 187 VAL A C 1
ATOM 1501 O O . VAL A 1 187 ? -2.552 5.306 -18.051 1.00 98.06 187 VAL A O 1
ATOM 1504 N N . VAL A 1 188 ? -1.159 5.989 -16.420 1.00 97.88 188 VAL A N 1
ATOM 1505 C CA . VAL A 1 188 ? -1.368 7.436 -16.526 1.00 97.88 188 VAL A CA 1
ATOM 1506 C C . VAL A 1 188 ? -0.204 8.075 -17.277 1.00 97.88 188 VAL A C 1
ATOM 1508 O O . VAL A 1 188 ? -0.423 8.918 -18.144 1.00 97.88 188 VAL A O 1
ATOM 1511 N N . SER A 1 189 ? 1.034 7.671 -16.978 1.00 98.19 189 SER A N 1
ATOM 1512 C CA . SER A 1 189 ? 2.223 8.150 -17.687 1.00 98.19 189 SER A CA 1
ATOM 1513 C C . SER A 1 189 ? 3.409 7.194 -17.549 1.00 98.19 189 SER A C 1
ATOM 1515 O O . SER A 1 189 ? 3.491 6.408 -16.604 1.00 98.19 189 SER A O 1
ATOM 1517 N N . VAL A 1 190 ? 4.341 7.281 -18.500 1.00 98.44 190 VAL A N 1
ATOM 1518 C CA . VAL A 1 190 ? 5.627 6.575 -18.471 1.00 98.44 190 VAL A CA 1
ATOM 1519 C C . VAL A 1 190 ? 6.733 7.574 -18.788 1.00 98.44 190 VAL A C 1
ATOM 1521 O O . VAL A 1 190 ? 6.816 8.100 -19.900 1.00 98.44 190 VAL A O 1
ATOM 1524 N N . THR A 1 191 ? 7.593 7.843 -17.810 1.00 97.88 191 THR A N 1
ATOM 1525 C CA . THR A 1 191 ? 8.701 8.801 -17.943 1.00 97.88 191 THR A CA 1
ATOM 1526 C C . THR A 1 191 ? 10.031 8.069 -17.913 1.00 97.88 191 THR A C 1
ATOM 1528 O O . THR A 1 191 ? 10.314 7.352 -16.959 1.00 97.88 191 THR A O 1
ATOM 1531 N N . TYR A 1 192 ? 10.862 8.261 -18.937 1.00 96.62 192 TYR A N 1
ATOM 1532 C CA . TYR A 1 192 ? 12.233 7.754 -18.937 1.00 96.62 192 TYR A CA 1
ATOM 1533 C C . TYR A 1 192 ? 13.140 8.629 -18.072 1.00 96.62 192 TYR A C 1
ATOM 1535 O O . TYR A 1 192 ? 13.159 9.849 -18.233 1.00 96.62 192 TYR A O 1
ATOM 1543 N N . ILE A 1 193 ? 13.909 7.991 -17.195 1.00 95.44 193 ILE A N 1
ATOM 1544 C CA . ILE A 1 193 ? 14.941 8.608 -16.369 1.00 95.44 193 ILE A CA 1
ATOM 1545 C C . ILE A 1 193 ? 16.281 7.998 -16.772 1.00 95.44 193 ILE A C 1
ATOM 1547 O O . ILE A 1 193 ? 16.486 6.790 -16.626 1.00 95.44 193 ILE A O 1
ATOM 1551 N N . SER A 1 194 ? 17.186 8.837 -17.280 1.00 92.56 194 SER A N 1
ATOM 1552 C CA . SER A 1 194 ? 18.537 8.403 -17.635 1.00 92.56 194 SER A CA 1
ATOM 1553 C C . SER A 1 194 ? 19.364 8.090 -16.379 1.00 92.56 194 SER A C 1
ATOM 1555 O O . SER A 1 194 ? 19.054 8.604 -15.297 1.00 92.56 194 SER A O 1
ATOM 1557 N N . PRO A 1 195 ? 20.428 7.280 -16.494 1.00 90.50 195 PRO A N 1
ATOM 1558 C CA . PRO A 1 195 ? 21.384 7.050 -15.409 1.00 90.50 195 PRO A CA 1
ATOM 1559 C C . PRO A 1 195 ? 21.925 8.331 -14.757 1.00 90.50 195 PRO A C 1
ATOM 1561 O O . PRO A 1 195 ? 22.044 8.413 -13.533 1.00 90.50 195 PRO A O 1
ATOM 1564 N N . GLU A 1 196 ? 22.214 9.357 -15.557 1.00 89.31 196 GLU A N 1
ATOM 1565 C CA . GLU A 1 196 ? 22.709 10.656 -15.087 1.00 89.31 196 GLU A CA 1
ATOM 1566 C C . GLU A 1 196 ? 21.629 11.387 -14.296 1.00 89.31 196 GLU A C 1
ATOM 1568 O O . GLU A 1 196 ? 21.901 11.920 -13.222 1.00 89.31 196 GLU A O 1
ATOM 1573 N N . LYS A 1 197 ? 20.380 11.368 -14.783 1.00 90.19 197 LYS A N 1
ATOM 1574 C CA . LYS A 1 197 ? 19.265 11.996 -14.071 1.00 90.19 197 LYS A CA 1
ATOM 1575 C C . LYS A 1 197 ? 18.930 11.262 -12.773 1.00 90.19 197 LYS A C 1
ATOM 1577 O O . LYS A 1 197 ? 18.602 11.897 -11.774 1.00 90.19 197 LYS A O 1
ATOM 1582 N N . ALA A 1 198 ? 19.028 9.932 -12.764 1.00 88.94 198 ALA A N 1
ATOM 1583 C CA . ALA A 1 198 ? 18.882 9.129 -11.552 1.00 88.94 198 ALA A CA 1
ATOM 1584 C C . ALA A 1 198 ? 19.955 9.486 -10.511 1.00 88.94 198 ALA A C 1
ATOM 1586 O O . ALA A 1 198 ? 19.641 9.593 -9.325 1.00 88.94 198 ALA A O 1
ATOM 1587 N N . TRP A 1 199 ? 21.191 9.721 -10.956 1.00 87.12 199 TRP A N 1
ATOM 1588 C CA . TRP A 1 199 ? 22.290 10.165 -10.102 1.00 87.12 199 TRP A CA 1
ATOM 1589 C C . TRP A 1 199 ? 22.070 11.566 -9.533 1.00 87.12 199 TRP A C 1
ATOM 1591 O O . TRP A 1 199 ? 22.168 11.745 -8.321 1.00 87.12 199 TRP A O 1
ATOM 1601 N N . GLU A 1 200 ? 21.676 12.529 -10.366 1.00 85.88 200 GLU A N 1
ATOM 1602 C CA . GLU A 1 200 ? 21.342 13.889 -9.925 1.00 85.88 200 GLU A CA 1
ATOM 1603 C C . GLU A 1 200 ? 20.228 13.877 -8.860 1.00 85.88 200 GLU A C 1
ATOM 1605 O O . GLU A 1 200 ? 20.390 14.428 -7.772 1.00 85.88 200 GLU A O 1
ATOM 1610 N N . ASN A 1 201 ? 19.128 13.160 -9.117 1.00 85.69 201 ASN A N 1
ATOM 1611 C CA . ASN A 1 201 ? 18.010 13.050 -8.174 1.00 85.69 201 ASN A CA 1
ATOM 1612 C C . ASN A 1 201 ? 18.422 12.379 -6.849 1.00 85.69 201 ASN A C 1
ATOM 1614 O O . ASN A 1 201 ? 17.946 12.757 -5.772 1.00 85.69 201 ASN A O 1
ATOM 1618 N N . PHE A 1 202 ? 19.294 11.366 -6.915 1.00 84.12 202 PHE A N 1
ATOM 1619 C CA . PHE A 1 202 ? 19.844 10.714 -5.728 1.00 84.12 202 PHE A CA 1
ATOM 1620 C C . PHE A 1 202 ? 20.652 11.714 -4.900 1.00 84.12 202 PHE A C 1
ATOM 1622 O O . PHE A 1 202 ? 20.440 11.828 -3.691 1.00 84.12 202 PHE A O 1
ATOM 1629 N N . GLN A 1 203 ? 21.520 12.489 -5.550 1.00 81.19 203 GLN A N 1
ATOM 1630 C CA . GLN A 1 203 ? 22.340 13.488 -4.878 1.00 81.19 203 GLN A CA 1
ATOM 1631 C C . GLN A 1 203 ? 21.492 14.559 -4.183 1.00 81.19 203 GLN A C 1
ATOM 1633 O O . GLN A 1 203 ? 21.729 14.858 -3.014 1.00 81.19 203 GLN A O 1
ATOM 1638 N N . GLU A 1 204 ? 20.468 15.087 -4.854 1.00 80.88 204 GLU A N 1
ATOM 1639 C CA . GLU A 1 204 ? 19.549 16.075 -4.269 1.00 80.88 204 GLU A CA 1
ATOM 1640 C C . GLU A 1 204 ? 18.789 15.541 -3.050 1.00 80.88 204 GLU A C 1
ATOM 1642 O O . GLU A 1 204 ? 18.491 16.288 -2.115 1.00 80.88 204 GLU A O 1
ATOM 1647 N N . THR A 1 205 ? 18.447 14.252 -3.053 1.00 78.19 205 THR A N 1
ATOM 1648 C CA . THR A 1 205 ? 17.667 13.636 -1.975 1.00 78.19 205 THR A CA 1
ATOM 1649 C C . THR A 1 205 ? 18.528 13.340 -0.751 1.00 78.19 205 THR A C 1
ATOM 1651 O O . THR A 1 205 ? 18.089 13.588 0.373 1.00 78.19 205 THR A O 1
ATOM 1654 N N . TYR A 1 206 ? 19.740 12.823 -0.961 1.00 72.38 206 TYR A N 1
ATOM 1655 C CA . TYR A 1 206 ? 20.615 12.353 0.115 1.00 72.38 206 TYR A CA 1
ATOM 1656 C C . TYR A 1 206 ? 21.570 13.421 0.652 1.00 72.38 206 TYR A C 1
ATOM 1658 O O . TYR A 1 206 ? 21.886 13.386 1.837 1.00 72.38 206 TYR A O 1
ATOM 1666 N N . TYR A 1 207 ? 21.988 14.393 -0.163 1.00 73.88 207 TYR A N 1
ATOM 1667 C CA . TYR A 1 207 ? 22.962 15.419 0.236 1.00 73.88 207 TYR A CA 1
ATOM 1668 C C . TYR A 1 207 ? 22.323 16.781 0.523 1.00 73.88 207 TYR A C 1
ATOM 1670 O O . TYR A 1 207 ? 22.955 17.825 0.333 1.00 73.88 207 TYR A O 1
ATOM 1678 N N . LYS A 1 208 ? 21.071 16.792 1.008 1.00 58.53 208 LYS A N 1
ATOM 1679 C CA . LYS A 1 208 ? 20.446 18.017 1.526 1.00 58.53 208 LYS A CA 1
ATOM 1680 C C . LYS A 1 208 ? 21.318 18.583 2.652 1.00 58.53 208 LYS A C 1
ATOM 1682 O O . LYS A 1 208 ? 21.399 18.001 3.723 1.00 58.53 208 LYS A O 1
ATOM 1687 N N . GLU A 1 209 ? 21.941 19.723 2.358 1.00 51.00 209 GLU A N 1
ATOM 1688 C CA . GLU A 1 209 ? 22.843 20.500 3.217 1.00 51.00 209 GLU A CA 1
ATOM 1689 C C . GLU A 1 209 ? 24.197 19.836 3.552 1.00 51.00 209 GLU A C 1
ATOM 1691 O O . GLU A 1 209 ? 24.433 19.332 4.643 1.00 51.00 209 GLU A O 1
ATOM 1696 N N . GLY A 1 210 ? 25.164 19.982 2.637 1.00 52.94 210 GLY A N 1
ATOM 1697 C CA . GLY A 1 210 ? 26.560 20.226 3.031 1.00 52.94 210 GLY A CA 1
ATOM 1698 C C . GLY A 1 210 ? 27.510 19.033 3.179 1.00 52.94 210 GLY A C 1
ATOM 1699 O O . GLY A 1 210 ? 28.627 19.245 3.650 1.00 52.94 210 GLY A O 1
ATOM 1700 N N . GLU A 1 211 ? 27.160 17.815 2.757 1.00 54.47 211 GLU A N 1
ATOM 1701 C CA . GLU A 1 211 ? 28.102 16.686 2.826 1.00 54.47 211 GLU A CA 1
ATOM 1702 C C . GLU A 1 211 ? 28.974 16.511 1.566 1.00 54.47 211 GLU A C 1
ATOM 1704 O O . GLU A 1 211 ? 28.515 16.276 0.451 1.00 54.47 211 GLU A O 1
ATOM 1709 N N . VAL A 1 212 ? 30.287 16.583 1.802 1.00 53.84 212 VAL A N 1
ATOM 1710 C CA . VAL A 1 212 ? 31.438 16.566 0.876 1.00 53.84 212 VAL A CA 1
ATOM 1711 C C . VAL A 1 212 ? 31.731 15.155 0.312 1.00 53.84 212 VAL A C 1
ATOM 1713 O O . VAL A 1 212 ? 32.866 14.810 0.006 1.00 53.84 212 VAL A O 1
ATOM 1716 N N . LEU A 1 213 ? 30.722 14.290 0.175 1.00 55.84 213 LEU A N 1
ATOM 1717 C CA . LEU A 1 213 ? 30.914 12.894 -0.268 1.00 55.84 213 LEU A CA 1
ATOM 1718 C C . LEU A 1 213 ? 30.812 12.701 -1.789 1.00 55.84 213 LEU A C 1
ATOM 1720 O O . LEU A 1 213 ? 31.140 11.632 -2.298 1.00 55.84 213 LEU A O 1
ATOM 1724 N N . VAL A 1 214 ? 30.401 13.736 -2.524 1.00 56.03 214 VAL A N 1
ATOM 1725 C CA . VAL A 1 214 ? 30.182 13.661 -3.976 1.00 56.03 214 VAL A CA 1
ATOM 1726 C C . VAL A 1 214 ? 31.495 13.579 -4.765 1.00 56.03 214 VAL A C 1
ATOM 1728 O O . VAL A 1 214 ? 31.533 12.983 -5.839 1.00 56.03 214 VAL A O 1
ATOM 1731 N N . ASP A 1 215 ? 32.590 14.122 -4.224 1.00 58.34 215 ASP A N 1
ATOM 1732 C CA . ASP A 1 215 ? 33.877 14.210 -4.927 1.00 58.34 215 ASP A CA 1
ATOM 1733 C C . ASP A 1 215 ? 34.508 12.841 -5.225 1.00 58.34 215 ASP A C 1
ATOM 1735 O O . ASP A 1 215 ? 35.199 12.708 -6.230 1.00 58.34 215 ASP A O 1
ATOM 1739 N N . GLY A 1 216 ? 34.226 11.816 -4.411 1.00 63.25 216 GLY A N 1
ATOM 1740 C CA . GLY A 1 216 ? 34.742 10.454 -4.608 1.00 63.25 216 GLY A CA 1
ATOM 1741 C C . GLY A 1 216 ? 34.047 9.647 -5.713 1.00 63.25 216 GLY A C 1
ATOM 1742 O O . GLY A 1 216 ? 34.545 8.587 -6.072 1.00 63.25 216 GLY A O 1
ATOM 1743 N N . PHE A 1 217 ? 32.924 10.139 -6.248 1.00 65.12 217 PHE A N 1
ATOM 1744 C CA . PHE A 1 217 ? 32.117 9.474 -7.284 1.00 65.12 217 PHE A CA 1
ATOM 1745 C C . PHE A 1 217 ? 31.941 10.333 -8.544 1.00 65.12 217 PHE A C 1
ATOM 1747 O O . PHE A 1 217 ? 31.155 9.991 -9.424 1.00 65.12 217 PHE A O 1
ATOM 1754 N N . LYS A 1 218 ? 32.648 11.469 -8.637 1.00 63.22 218 LYS A N 1
ATOM 1755 C CA . LYS A 1 218 ? 32.578 12.366 -9.802 1.00 63.22 218 LYS A CA 1
ATOM 1756 C C . LYS A 1 218 ? 32.961 11.665 -11.105 1.00 63.22 218 LYS A C 1
ATOM 1758 O O . LYS A 1 218 ? 32.353 11.957 -12.130 1.00 63.22 218 LYS A O 1
ATOM 1763 N N . ASP A 1 219 ? 33.921 10.745 -11.034 1.00 67.69 219 ASP A N 1
ATOM 1764 C CA . ASP A 1 219 ? 34.449 10.033 -12.199 1.00 67.69 219 ASP A CA 1
ATOM 1765 C C . ASP A 1 219 ? 33.816 8.638 -12.402 1.00 67.69 219 ASP A C 1
ATOM 1767 O O . ASP A 1 219 ? 33.940 8.084 -13.489 1.00 67.69 219 ASP A O 1
ATOM 1771 N N . ASP A 1 220 ? 33.086 8.106 -11.409 1.00 78.81 220 ASP A N 1
ATOM 1772 C CA . ASP A 1 220 ? 32.418 6.793 -11.444 1.00 78.81 220 ASP A CA 1
ATOM 1773 C C . ASP A 1 220 ? 30.989 6.902 -10.878 1.00 78.81 220 ASP A C 1
ATOM 1775 O O . ASP A 1 220 ? 30.773 6.761 -9.672 1.00 78.81 220 ASP A O 1
ATOM 1779 N N . ASN A 1 221 ? 29.997 7.150 -11.745 1.00 77.69 221 ASN A N 1
ATOM 1780 C CA . ASN A 1 221 ? 28.579 7.180 -11.363 1.00 77.69 221 ASN A CA 1
ATOM 1781 C C . ASN A 1 221 ? 28.113 5.769 -10.931 1.00 77.69 221 ASN A C 1
ATOM 1783 O O . ASN A 1 221 ? 27.936 4.906 -11.797 1.00 77.69 221 ASN A O 1
ATOM 1787 N N . PRO A 1 222 ? 27.804 5.521 -9.640 1.00 83.06 222 PRO A N 1
ATOM 1788 C CA . PRO A 1 222 ? 27.350 4.206 -9.171 1.00 83.06 222 PRO A CA 1
ATOM 1789 C C . PRO A 1 222 ? 26.007 3.774 -9.774 1.00 83.06 222 PRO A C 1
ATOM 1791 O O . PRO A 1 222 ? 25.623 2.609 -9.688 1.00 83.06 222 PRO A O 1
ATOM 1794 N N . LEU A 1 223 ? 25.270 4.719 -10.359 1.00 84.25 223 LEU A N 1
ATOM 1795 C CA . LEU A 1 223 ? 23.976 4.523 -10.996 1.00 84.25 223 LEU A CA 1
ATOM 1796 C C . LEU A 1 223 ? 24.058 4.539 -12.529 1.00 84.25 223 LEU A C 1
ATOM 1798 O O . LEU A 1 223 ? 23.014 4.644 -13.166 1.00 84.25 223 LEU A O 1
ATOM 1802 N N . ALA A 1 224 ? 25.249 4.385 -13.125 1.00 84.25 224 ALA A N 1
ATOM 1803 C CA . ALA A 1 224 ? 25.449 4.351 -14.582 1.00 84.25 224 ALA A CA 1
ATOM 1804 C C . ALA A 1 224 ? 24.554 3.323 -15.306 1.00 84.25 224 ALA A C 1
ATOM 1806 O O . ALA A 1 224 ? 24.108 3.571 -16.420 1.00 84.25 224 ALA A O 1
ATOM 1807 N N . ASN A 1 225 ? 24.198 2.225 -14.635 1.00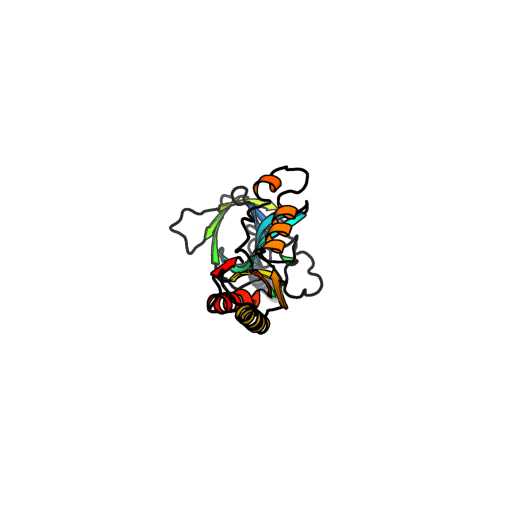 84.19 225 ASN A N 1
ATOM 1808 C CA . ASN A 1 225 ? 23.315 1.189 -15.178 1.00 84.19 225 ASN A CA 1
ATOM 1809 C C . ASN A 1 225 ? 21.892 1.250 -14.600 1.00 84.19 225 ASN A C 1
ATOM 1811 O O . ASN A 1 225 ? 21.165 0.260 -14.636 1.00 84.19 225 ASN A O 1
ATOM 1815 N N . SER A 1 226 ? 21.479 2.382 -14.028 1.00 87.69 226 SER A N 1
ATOM 1816 C CA . SER A 1 226 ? 20.198 2.538 -13.316 1.00 87.69 226 SER A CA 1
ATOM 1817 C C . SER A 1 226 ? 19.166 3.349 -14.097 1.00 87.69 226 SER A C 1
ATOM 1819 O O . SER A 1 226 ? 18.228 3.892 -13.506 1.00 87.69 226 SER A O 1
ATOM 1821 N N . GLY A 1 227 ? 19.313 3.422 -15.423 1.00 92.38 227 GLY A N 1
ATOM 1822 C CA . GLY A 1 227 ? 18.257 3.932 -16.287 1.00 92.38 227 GLY A CA 1
ATOM 1823 C C . GLY A 1 227 ? 16.940 3.197 -16.005 1.00 92.38 227 GLY A C 1
ATOM 1824 O O . GLY A 1 227 ? 16.927 1.986 -15.761 1.00 92.38 227 GLY A O 1
ATOM 1825 N N . ASN A 1 228 ? 15.833 3.935 -15.969 1.00 96.56 228 ASN A N 1
ATOM 1826 C CA . ASN A 1 228 ? 14.541 3.377 -15.575 1.00 96.56 228 ASN A CA 1
ATOM 1827 C C . ASN A 1 228 ? 13.353 4.119 -16.193 1.00 96.56 228 ASN A C 1
ATOM 1829 O O . ASN A 1 228 ? 13.474 5.252 -16.661 1.00 96.56 228 ASN A O 1
ATOM 1833 N N . PHE A 1 229 ? 12.186 3.480 -16.153 1.00 98.00 229 PHE A N 1
ATOM 1834 C CA . PHE A 1 229 ? 10.904 4.150 -16.320 1.00 98.00 229 PHE A CA 1
ATOM 1835 C C . PHE A 1 229 ? 10.256 4.423 -14.964 1.00 98.00 229 PHE A C 1
ATOM 1837 O O . PHE A 1 229 ? 10.119 3.519 -14.142 1.00 98.00 229 PHE A O 1
ATOM 1844 N N . GLN A 1 230 ? 9.786 5.652 -14.766 1.00 97.81 230 GLN A N 1
ATOM 1845 C CA . GLN A 1 230 ? 8.805 5.985 -13.737 1.00 97.81 230 GLN A CA 1
ATOM 1846 C C . GLN A 1 230 ? 7.418 5.834 -14.353 1.00 97.81 230 GLN A C 1
ATOM 1848 O O . GLN A 1 230 ? 7.044 6.599 -15.248 1.00 97.81 230 GLN A O 1
ATOM 1853 N N . VAL A 1 231 ? 6.687 4.814 -13.913 1.00 98.44 231 VAL A N 1
ATOM 1854 C CA . VAL A 1 231 ? 5.348 4.493 -14.416 1.00 98.44 231 VAL A CA 1
ATOM 1855 C C . VAL A 1 231 ? 4.331 4.943 -13.383 1.00 98.44 231 VAL A C 1
ATOM 1857 O O . VAL A 1 231 ? 4.322 4.423 -12.267 1.00 98.44 231 VAL A O 1
ATOM 1860 N N . VAL A 1 232 ? 3.473 5.888 -13.765 1.00 98.38 232 VAL A N 1
ATOM 1861 C CA . VAL A 1 232 ? 2.343 6.343 -12.950 1.00 98.38 232 VAL A CA 1
ATOM 1862 C C . VAL A 1 232 ? 1.086 5.600 -13.384 1.00 98.38 232 VAL A C 1
ATOM 1864 O O . VAL A 1 232 ? 0.831 5.470 -14.582 1.00 98.38 232 VAL A O 1
ATOM 1867 N N . TYR A 1 233 ? 0.300 5.095 -12.437 1.00 97.69 233 TYR A N 1
ATOM 1868 C CA . TYR A 1 233 ? -0.861 4.248 -12.700 1.00 97.69 233 TYR A CA 1
ATOM 1869 C C . TYR A 1 233 ? -1.920 4.332 -11.589 1.00 97.69 233 TYR A C 1
ATOM 1871 O O . TYR A 1 233 ? -1.659 4.832 -10.498 1.00 97.69 233 TYR A O 1
ATOM 1879 N N . LYS A 1 234 ? -3.122 3.800 -11.843 1.00 95.88 234 LYS A N 1
ATOM 1880 C CA . LYS A 1 234 ? -4.182 3.646 -10.826 1.00 95.88 234 LYS A CA 1
ATOM 1881 C C . LYS A 1 234 ? -4.101 2.280 -10.133 1.00 95.88 234 LYS A C 1
ATOM 1883 O O . LYS A 1 234 ? -4.119 1.245 -10.806 1.00 95.88 234 LYS A O 1
ATOM 1888 N N . VAL A 1 235 ? -4.110 2.256 -8.797 1.00 94.75 235 VAL A N 1
ATOM 1889 C CA . VAL A 1 235 ? -3.819 1.050 -7.985 1.00 94.75 235 VAL A CA 1
ATOM 1890 C C . VAL A 1 235 ? -4.732 -0.145 -8.235 1.00 94.75 235 VAL A C 1
ATOM 1892 O O . VAL A 1 235 ? -4.270 -1.281 -8.165 1.00 94.75 235 VAL A O 1
ATOM 1895 N N . LYS A 1 236 ? -5.991 0.066 -8.634 1.00 92.50 236 LYS A N 1
ATOM 1896 C CA . LYS A 1 236 ? -6.902 -1.033 -9.002 1.00 92.50 236 LYS A CA 1
ATOM 1897 C C . LYS A 1 236 ? -6.379 -1.937 -10.129 1.00 92.50 236 LYS A C 1
ATOM 1899 O O . LYS A 1 236 ? -6.858 -3.055 -10.282 1.00 92.50 236 LYS A O 1
ATOM 1904 N N . TYR A 1 237 ? -5.415 -1.462 -10.922 1.00 94.19 237 TYR A N 1
ATOM 1905 C CA . TYR A 1 237 ? -4.769 -2.237 -11.984 1.00 94.19 237 TYR A CA 1
ATOM 1906 C C . TYR A 1 237 ? -3.412 -2.828 -11.572 1.00 94.19 237 TYR A C 1
ATOM 1908 O O . TYR A 1 237 ? -2.798 -3.511 -12.388 1.00 94.19 237 TYR A O 1
ATOM 1916 N N . ARG A 1 238 ? -2.946 -2.601 -10.331 1.00 93.12 238 ARG A N 1
ATOM 1917 C CA . ARG A 1 238 ? -1.589 -2.932 -9.855 1.00 93.12 238 ARG A CA 1
ATOM 1918 C C . ARG A 1 238 ? -1.172 -4.356 -10.189 1.00 93.12 238 ARG A C 1
ATOM 1920 O O . ARG A 1 238 ? -0.141 -4.547 -10.815 1.00 93.12 238 ARG A O 1
ATOM 1927 N N . GLU A 1 239 ? -1.966 -5.345 -9.786 1.00 93.19 239 GLU A N 1
ATOM 1928 C CA . GLU A 1 239 ? -1.600 -6.758 -9.933 1.00 93.19 239 GLU A CA 1
ATOM 1929 C C . GLU A 1 239 ? -1.402 -7.147 -11.406 1.00 93.19 239 GLU A C 1
ATOM 1931 O O . GLU A 1 239 ? -0.372 -7.709 -11.774 1.00 93.19 239 GLU A O 1
ATOM 1936 N N . ALA A 1 240 ? -2.365 -6.795 -12.263 1.00 95.44 240 ALA A N 1
ATOM 1937 C CA . ALA A 1 240 ? -2.285 -7.079 -13.691 1.00 95.44 240 ALA A CA 1
ATOM 1938 C C . ALA A 1 240 ? -1.154 -6.292 -14.368 1.00 95.44 240 ALA A C 1
ATOM 1940 O O . ALA A 1 240 ? -0.450 -6.842 -15.211 1.00 95.44 240 ALA A O 1
ATOM 1941 N N . LEU A 1 241 ? -0.964 -5.024 -13.992 1.00 96.38 241 LEU A N 1
ATOM 1942 C CA . LEU A 1 241 ? 0.080 -4.164 -14.539 1.00 96.38 241 LEU A CA 1
ATOM 1943 C C . LEU A 1 241 ? 1.476 -4.696 -14.201 1.00 96.38 241 LEU A C 1
ATOM 1945 O O . LEU A 1 241 ? 2.273 -4.893 -15.111 1.00 96.38 241 LEU A O 1
ATOM 1949 N N . LEU A 1 242 ? 1.752 -4.976 -12.922 1.00 96.06 242 LEU A N 1
ATOM 1950 C CA . LEU A 1 242 ? 3.046 -5.501 -12.475 1.00 96.06 242 LEU A CA 1
ATOM 1951 C C . LEU A 1 242 ? 3.376 -6.810 -13.184 1.00 96.06 242 LEU A C 1
ATOM 1953 O O . LEU A 1 242 ? 4.431 -6.918 -13.797 1.00 96.06 242 LEU A O 1
ATOM 1957 N N . LYS A 1 243 ? 2.430 -7.754 -13.207 1.00 96.94 243 LYS A N 1
ATOM 1958 C CA . LYS A 1 243 ? 2.601 -9.031 -13.905 1.00 96.94 243 LYS A CA 1
ATOM 1959 C C . LYS A 1 243 ? 2.909 -8.852 -15.395 1.00 96.94 243 LYS A C 1
ATOM 1961 O O . LYS A 1 243 ? 3.731 -9.581 -15.941 1.00 96.94 243 LYS A O 1
ATOM 1966 N N . ASN A 1 244 ? 2.231 -7.918 -16.063 1.00 97.44 244 ASN A N 1
ATOM 1967 C CA . ASN A 1 244 ? 2.438 -7.677 -17.488 1.00 97.44 244 ASN A CA 1
ATOM 1968 C C . ASN A 1 244 ? 3.795 -7.025 -17.763 1.00 97.44 244 ASN A C 1
ATOM 1970 O O . ASN A 1 244 ? 4.453 -7.428 -18.714 1.00 97.44 244 ASN A O 1
ATOM 1974 N N . ILE A 1 245 ? 4.220 -6.063 -16.937 1.00 97.75 245 ILE A N 1
ATOM 1975 C CA . ILE A 1 245 ? 5.536 -5.420 -17.062 1.00 97.75 245 ILE A CA 1
ATOM 1976 C C . ILE A 1 245 ? 6.652 -6.431 -16.774 1.00 97.75 245 ILE A C 1
ATOM 1978 O O . ILE A 1 245 ? 7.604 -6.501 -17.540 1.00 97.75 245 ILE A O 1
ATOM 1982 N N . GLU A 1 246 ? 6.529 -7.252 -15.727 1.00 96.44 246 GLU A N 1
ATOM 1983 C CA . GLU A 1 246 ? 7.513 -8.300 -15.400 1.00 96.44 246 GLU A CA 1
ATOM 1984 C C . GLU A 1 246 ? 7.686 -9.330 -16.524 1.00 96.44 246 GLU A C 1
ATOM 1986 O O . GLU A 1 246 ? 8.749 -9.929 -16.652 1.00 96.44 246 GLU A O 1
ATOM 1991 N N . ALA A 1 247 ? 6.652 -9.544 -17.340 1.00 96.94 247 ALA A N 1
ATOM 1992 C CA . ALA A 1 247 ? 6.696 -10.476 -18.460 1.00 96.94 247 ALA A CA 1
ATOM 1993 C C . ALA A 1 247 ? 7.346 -9.894 -19.731 1.00 96.94 247 ALA A C 1
ATOM 1995 O O . ALA A 1 247 ? 7.566 -10.645 -20.684 1.00 96.94 247 ALA A O 1
ATOM 1996 N N . LEU A 1 248 ? 7.623 -8.585 -19.782 1.00 96.88 248 LEU A N 1
ATOM 1997 C CA . LEU A 1 248 ? 8.254 -7.954 -20.940 1.00 96.88 248 LEU A CA 1
ATOM 1998 C C . LEU A 1 248 ? 9.745 -8.305 -21.011 1.00 96.88 248 LEU A C 1
ATOM 2000 O O . LEU A 1 248 ? 10.495 -8.142 -20.049 1.00 96.88 248 LEU A O 1
ATOM 2004 N N . GLU A 1 249 ? 10.196 -8.732 -22.189 1.00 95.19 249 GLU A N 1
ATOM 2005 C CA . GLU A 1 249 ? 11.619 -8.946 -22.458 1.00 95.19 249 GLU A CA 1
ATOM 2006 C C . GLU A 1 249 ? 12.386 -7.618 -22.387 1.00 95.19 249 GLU A C 1
ATOM 2008 O O . GLU A 1 249 ? 12.007 -6.638 -23.036 1.00 95.19 249 GLU A O 1
ATOM 2013 N N . GLY A 1 250 ? 13.488 -7.602 -21.637 1.00 93.88 250 GLY A N 1
ATOM 2014 C CA . GLY A 1 250 ? 14.289 -6.404 -21.388 1.00 93.88 250 GLY A CA 1
ATOM 2015 C C . GLY A 1 250 ? 14.007 -5.734 -20.042 1.00 93.88 250 GLY A C 1
ATOM 2016 O O . GLY A 1 250 ? 14.659 -4.741 -19.725 1.00 93.88 250 GLY A O 1
ATOM 2017 N N . ILE A 1 251 ? 13.047 -6.236 -19.251 1.00 95.94 251 ILE A N 1
ATOM 2018 C CA . ILE A 1 251 ? 12.793 -5.770 -17.881 1.00 95.94 251 ILE A CA 1
ATOM 2019 C C . ILE A 1 251 ? 13.625 -6.577 -16.888 1.00 95.94 251 ILE A C 1
ATOM 2021 O O . ILE A 1 251 ? 13.504 -7.794 -16.783 1.00 95.94 251 ILE A O 1
ATOM 2025 N N . ARG A 1 252 ? 14.433 -5.865 -16.103 1.00 95.00 252 ARG A N 1
ATOM 2026 C CA . ARG A 1 252 ? 15.348 -6.444 -15.117 1.00 95.00 252 ARG A CA 1
ATOM 2027 C C . ARG A 1 252 ? 14.752 -6.473 -13.716 1.00 95.00 252 ARG A C 1
ATOM 2029 O O . ARG A 1 252 ? 14.966 -7.424 -12.966 1.00 95.00 252 ARG A O 1
ATOM 2036 N N . LYS A 1 253 ? 14.070 -5.395 -13.315 1.00 94.75 253 LYS A N 1
ATOM 2037 C CA . LYS A 1 253 ? 13.555 -5.236 -11.948 1.00 94.75 253 LYS A CA 1
ATOM 2038 C C . LYS A 1 253 ? 12.424 -4.220 -11.883 1.00 94.75 253 LYS A C 1
ATOM 2040 O O . LYS A 1 253 ? 12.511 -3.162 -12.496 1.00 94.75 253 LYS A O 1
ATOM 2045 N N . ILE A 1 254 ? 11.432 -4.484 -11.038 1.00 95.81 254 ILE A N 1
ATOM 2046 C CA . ILE A 1 254 ? 10.442 -3.487 -10.626 1.00 95.81 254 ILE A CA 1
ATOM 2047 C C . ILE A 1 254 ? 10.632 -3.176 -9.141 1.00 95.81 254 ILE A C 1
ATOM 2049 O O . ILE A 1 254 ? 10.726 -4.081 -8.313 1.00 95.81 254 ILE A O 1
ATOM 2053 N N . ASN A 1 255 ? 10.686 -1.890 -8.808 1.00 93.25 255 ASN A N 1
ATOM 2054 C CA . ASN A 1 255 ? 10.535 -1.398 -7.445 1.00 93.25 255 ASN A CA 1
ATOM 2055 C C . ASN A 1 255 ? 9.165 -0.723 -7.345 1.00 93.25 255 ASN A C 1
ATOM 2057 O O . ASN A 1 255 ? 8.892 0.234 -8.072 1.00 93.25 255 ASN A O 1
ATOM 2061 N N . SER A 1 256 ? 8.322 -1.229 -6.450 1.00 84.25 256 SER A N 1
ATOM 2062 C CA . SER A 1 256 ? 6.974 -0.716 -6.196 1.00 84.25 256 SER A CA 1
ATOM 2063 C C . SER A 1 256 ? 6.806 -0.234 -4.776 1.00 84.25 256 SER A C 1
ATOM 2065 O O . SER A 1 256 ? 7.514 -0.792 -3.910 1.00 84.25 256 SER A O 1
#

Foldseek 3Di:
DVVVVVVVVVVVCCVVVVVVVVCVQFDDLLPAAWKAFPVVQWIWHAHRRFKIKIFHWDDDPRAIWTQKIWIFGDDPQKTWTFWMAGCAQFPDTDNDPLQAAPLRTDTDTWIKHWADPPSFKIWIDTPVPVVDPPITIIGGPTSDDDDDPRDPRDDFTKGKKKWAFFQPDDPVVVVVLLVVLCPDPFWPHKDKAALVNVQVVVCCVPCPPDDPPVVVCVPPRPSNSVIIIIIIGGNNCVVVSVVVSVPDHGTDDMGD

Sequence (256 aa):
MKKRWIVILGIMLVVVGGYLTYSKLFVSSKYVGIWNSESSGKTIEIFRDGTVFYYQKGKSSDKEIVYTAEEGKLSDGHIIMKDRFDSQGCLDTYSAVEEIPKDDFLPISIVYDMEFQGTEACTIMNAERRNTDQRVAFVKSSNKVKKEKLGEKREASDYQITVFFDEDISEQKLAELKNEIEKMNGVVSVTYISPEKAWENFQETYYKEGEVLVDGFKDDNPLANSGNFQVVYKVKYREALLKNIEALEGIRKINS

Organism: NCBI:txid2316025